Protein AF-A0A432TDX4-F1 (afdb_monomer_lite)

Radius of gyration: 20.05 Å; chains: 1; bounding box: 58×35×57 Å

Sequence (262 aa):
MPLISIPKKIEGMNKSERFIFNQLKRLYMEESSISYLYLEPKITNLTPDFILIDPMRGVLIIEVKAWGLDYIDTINEKEVKTIDGNTLENPAYKARRYFNKMQGLLYFHDELVEKGKLKIKLHSIITMTELTKQEAIENSIDKFFDHYPARVVYKDELSNLELSSLFNNDIKVIDSSMIDTIRVAIFPEIKIIHRASNNTSLSELDKKISALDFEQERFIKSLSLGHYMITGIPGSGKTVALLSRALYLARLHKDWKILIVT

Secondary structure (DSSP, 8-state):
--EEEESS--TT--HHHHHHHHHHHHHTSS-SS-EEEEES--BTTB--SEEEEETTTEEEEEEEE---GGGEEEE-SSEEEETTS-EEE-HHHHHHHHHHHHHHHHHT-GGGEETTEESS-EEEEEEESS--HHHHHHTT-GGGG-BTTEEEE-HHHHTT--HHHHTTT------HHHHHHHHHHH-GGGB---PPPTTS-HHHHTTS--B--HHHHHHHH---SS-------TTS-HHHHHHHHHHHHHHH-TT-------

Structure (mmCIF, N/CA/C/O backbone):
data_AF-A0A432TDX4-F1
#
_entry.id   AF-A0A432TDX4-F1
#
loop_
_atom_site.group_PDB
_atom_site.id
_atom_site.type_symbol
_atom_site.label_atom_id
_atom_site.label_alt_id
_atom_site.label_comp_id
_atom_site.label_asym_id
_atom_site.label_entity_id
_atom_site.label_seq_id
_atom_site.pdbx_PDB_ins_code
_atom_site.Cartn_x
_atom_site.Cartn_y
_atom_site.Cartn_z
_atom_site.occupancy
_atom_site.B_iso_or_equiv
_atom_site.auth_seq_id
_atom_site.auth_comp_id
_atom_site.auth_asym_id
_atom_site.auth_atom_id
_atom_site.pdbx_PDB_model_num
ATOM 1 N N . MET A 1 1 ? 12.011 16.839 -2.110 1.00 65.25 1 MET A N 1
ATOM 2 C CA . MET A 1 1 ? 11.276 16.178 -1.012 1.00 65.25 1 MET A CA 1
ATOM 3 C C . MET A 1 1 ? 11.654 14.707 -1.017 1.00 65.25 1 MET A C 1
ATOM 5 O O . MET A 1 1 ? 11.637 14.134 -2.103 1.00 65.25 1 MET A O 1
ATOM 9 N N . PRO A 1 2 ? 11.989 14.125 0.143 1.00 89.88 2 PRO A N 1
ATOM 10 C CA . PRO A 1 2 ? 12.409 12.724 0.285 1.00 89.88 2 PRO A CA 1
ATOM 11 C C . PRO A 1 2 ? 11.326 11.716 -0.112 1.00 89.88 2 PRO A C 1
ATOM 13 O O . PRO A 1 2 ? 11.634 10.588 -0.472 1.00 89.88 2 PRO A O 1
ATOM 16 N N . LEU A 1 3 ? 10.054 12.124 -0.104 1.00 95.62 3 LEU A N 1
ATOM 17 C CA . LEU A 1 3 ? 8.935 11.287 -0.525 1.00 95.62 3 LEU A CA 1
ATOM 18 C C . LEU A 1 3 ? 8.589 11.481 -2.007 1.00 95.62 3 LEU A C 1
ATOM 20 O O . LEU A 1 3 ? 8.079 12.527 -2.422 1.00 95.62 3 LEU A O 1
ATOM 24 N N . ILE A 1 4 ? 8.818 10.445 -2.806 1.00 95.38 4 ILE A N 1
ATOM 25 C CA . ILE A 1 4 ? 8.505 10.400 -4.233 1.00 95.38 4 ILE A CA 1
ATOM 26 C C . ILE A 1 4 ? 7.140 9.742 -4.424 1.00 95.38 4 ILE A C 1
ATOM 28 O O . ILE A 1 4 ? 6.995 8.537 -4.257 1.00 95.38 4 ILE A O 1
ATOM 32 N N . SER A 1 5 ? 6.135 10.520 -4.831 1.00 95.44 5 SER A N 1
ATOM 33 C CA . SER A 1 5 ? 4.816 9.974 -5.190 1.00 95.44 5 SER A CA 1
ATOM 34 C C . SER A 1 5 ? 4.793 9.396 -6.611 1.00 95.44 5 SER A C 1
ATOM 36 O O . SER A 1 5 ? 5.321 10.036 -7.532 1.00 95.44 5 SER A O 1
ATOM 38 N N . ILE A 1 6 ? 4.178 8.222 -6.788 1.00 94.06 6 ILE A N 1
ATOM 39 C CA . ILE A 1 6 ? 4.048 7.498 -8.061 1.00 94.06 6 ILE A CA 1
ATOM 40 C C . ILE A 1 6 ? 2.597 6.977 -8.231 1.00 94.06 6 ILE A C 1
ATOM 42 O O . ILE A 1 6 ? 2.194 6.073 -7.507 1.00 94.06 6 ILE A O 1
ATOM 46 N N . PRO A 1 7 ? 1.801 7.491 -9.191 1.00 91.00 7 PRO A N 1
ATOM 47 C CA . PRO A 1 7 ? 2.080 8.664 -10.018 1.00 91.00 7 PRO A CA 1
ATOM 48 C C . PRO A 1 7 ? 2.217 9.940 -9.169 1.00 91.00 7 PRO A C 1
ATOM 50 O O . PRO A 1 7 ? 1.985 9.955 -7.963 1.00 91.00 7 PRO A O 1
ATOM 53 N N . LYS A 1 8 ? 2.600 11.055 -9.801 1.00 84.56 8 LYS A N 1
ATOM 54 C CA . LYS A 1 8 ? 2.833 12.330 -9.095 1.00 84.56 8 LYS A CA 1
ATOM 55 C C . LYS A 1 8 ? 1.591 12.851 -8.349 1.00 84.56 8 LYS A C 1
ATOM 57 O O . LYS A 1 8 ? 1.730 13.518 -7.325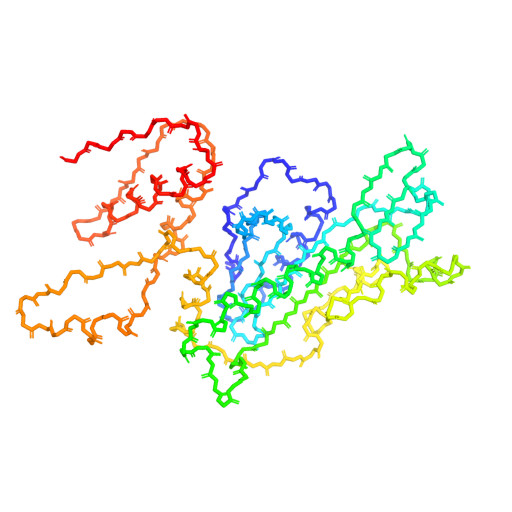 1.00 84.56 8 LYS A O 1
ATOM 62 N N . LYS A 1 9 ? 0.399 12.585 -8.887 1.00 81.88 9 LYS A N 1
ATOM 63 C CA . LYS A 1 9 ? -0.915 12.899 -8.311 1.00 81.88 9 LYS A CA 1
ATOM 64 C C . LYS A 1 9 ? -1.964 11.952 -8.898 1.00 81.88 9 LYS A C 1
ATOM 66 O O . LYS A 1 9 ? -1.747 11.421 -9.987 1.00 81.88 9 LYS A O 1
ATOM 71 N N . ILE A 1 10 ? -3.104 11.837 -8.225 1.00 81.12 10 ILE A N 1
ATOM 72 C CA . ILE A 1 10 ? -4.329 11.244 -8.770 1.00 81.12 10 ILE A CA 1
ATOM 73 C C . ILE A 1 10 ? -5.424 12.312 -8.733 1.00 81.12 10 ILE A C 1
ATOM 75 O O . ILE A 1 10 ? -5.534 13.051 -7.755 1.00 81.12 10 ILE A O 1
ATOM 79 N N . GLU A 1 11 ? -6.187 12.448 -9.819 1.00 77.06 11 GLU A N 1
ATOM 80 C CA . GLU A 1 11 ? -7.239 13.471 -9.935 1.00 77.06 11 GLU A CA 1
ATOM 81 C C . GLU A 1 11 ? -8.480 13.139 -9.094 1.00 77.06 11 GLU A C 1
ATOM 83 O O . GLU A 1 11 ? -9.117 14.053 -8.577 1.00 77.06 11 GLU A O 1
ATOM 88 N N . GLY A 1 12 ? -8.766 11.850 -8.890 1.00 82.19 12 GLY A N 1
ATOM 89 C CA . GLY A 1 12 ? -9.908 11.348 -8.119 1.00 82.19 12 GLY A CA 1
ATOM 90 C C . GLY A 1 12 ? -9.715 11.259 -6.601 1.00 82.19 12 GLY A C 1
ATOM 91 O O . GLY A 1 12 ? -10.643 10.839 -5.920 1.00 82.19 12 GLY A O 1
ATOM 92 N N . MET A 1 13 ? -8.558 11.669 -6.065 1.00 91.00 13 MET A N 1
ATOM 93 C CA . MET A 1 13 ? -8.248 11.506 -4.640 1.00 91.00 13 MET A CA 1
ATOM 94 C C . MET A 1 13 ? -9.250 12.259 -3.752 1.00 91.00 13 MET A C 1
ATOM 96 O O . MET A 1 13 ? -9.348 13.498 -3.821 1.00 91.00 13 MET A O 1
ATOM 100 N N . ASN A 1 14 ? -9.950 11.516 -2.892 1.00 93.06 14 ASN A N 1
ATOM 101 C CA . ASN A 1 14 ? -10.988 12.041 -2.010 1.00 93.06 14 ASN A CA 1
ATOM 102 C C . ASN A 1 14 ? -10.398 12.865 -0.844 1.00 93.06 14 ASN A C 1
ATOM 104 O O . ASN A 1 14 ? -9.180 12.992 -0.683 1.00 93.06 14 ASN A O 1
ATOM 108 N N . LYS A 1 15 ? -11.262 13.494 -0.033 1.00 95.31 15 LYS A N 1
ATOM 109 C CA . LYS A 1 15 ? -10.829 14.384 1.063 1.00 95.31 15 LYS A CA 1
ATOM 110 C C . LYS A 1 15 ? -9.971 13.659 2.109 1.00 95.31 15 LYS A C 1
ATOM 112 O O . LYS A 1 15 ? -8.943 14.204 2.510 1.00 95.31 15 LYS A O 1
ATOM 117 N N . SER A 1 16 ? -10.363 12.454 2.514 1.00 95.25 16 SER A N 1
ATOM 118 C CA . SER A 1 16 ? -9.661 11.661 3.529 1.00 95.25 16 SER A CA 1
ATOM 119 C C . SER A 1 16 ? -8.324 11.135 3.015 1.00 95.25 16 SER A C 1
ATOM 121 O O . SER A 1 16 ? -7.307 11.281 3.687 1.00 95.25 16 SER A O 1
ATOM 123 N N . GLU A 1 17 ? -8.276 10.621 1.786 1.00 96.56 17 GLU A N 1
ATOM 124 C CA . GLU A 1 17 ? -7.024 10.215 1.138 1.00 96.56 17 GLU A CA 1
ATOM 125 C C . GLU A 1 17 ? -6.065 11.396 0.999 1.00 96.56 17 GLU A C 1
ATOM 127 O O . GLU A 1 17 ? -4.878 11.276 1.294 1.00 96.56 17 GLU A O 1
ATOM 132 N N . ARG A 1 18 ? -6.577 12.572 0.615 1.00 96.00 18 ARG A N 1
ATOM 133 C CA . ARG A 1 18 ? -5.775 13.796 0.506 1.00 96.00 18 ARG A CA 1
ATOM 134 C C . ARG A 1 18 ? -5.223 14.242 1.853 1.00 96.00 18 ARG A C 1
ATOM 136 O O . ARG A 1 18 ? -4.080 14.698 1.915 1.00 96.00 18 ARG A O 1
ATOM 143 N N . PHE A 1 19 ? -6.010 14.117 2.919 1.00 95.69 19 PHE A N 1
ATOM 144 C CA . PHE A 1 19 ? -5.546 14.377 4.276 1.00 95.69 19 PHE A CA 1
ATOM 145 C C . PHE A 1 19 ? -4.373 13.453 4.638 1.00 95.69 19 PHE A C 1
ATOM 147 O O . PHE A 1 19 ? -3.303 13.955 4.986 1.00 95.69 19 PHE A O 1
ATOM 154 N N . ILE A 1 20 ? -4.517 12.136 4.453 1.00 96.88 20 ILE A N 1
ATOM 155 C CA . ILE A 1 20 ? -3.451 11.158 4.730 1.00 96.88 20 ILE A CA 1
ATOM 156 C C . ILE A 1 20 ? -2.217 11.406 3.854 1.00 96.88 20 ILE A C 1
ATOM 158 O O . ILE A 1 20 ? -1.095 11.447 4.355 1.00 96.88 20 ILE A O 1
ATOM 162 N N . PHE A 1 21 ? -2.403 11.662 2.561 1.00 96.31 21 PHE A N 1
ATOM 163 C CA . PHE A 1 21 ? -1.322 11.988 1.634 1.00 96.31 21 PHE A CA 1
ATOM 164 C C . PHE A 1 21 ? -0.508 13.209 2.084 1.00 96.31 21 PHE A C 1
ATOM 166 O O . PHE A 1 21 ? 0.725 13.198 2.037 1.00 96.31 21 PHE A O 1
ATOM 173 N N . ASN A 1 22 ? -1.183 14.262 2.553 1.00 94.88 22 ASN A N 1
ATOM 174 C CA . ASN A 1 22 ? -0.523 15.457 3.069 1.00 94.88 22 ASN A CA 1
ATOM 175 C C . ASN A 1 22 ? 0.193 15.193 4.402 1.00 94.88 22 ASN A C 1
ATOM 177 O O . ASN A 1 22 ? 1.292 15.713 4.600 1.00 94.88 22 ASN A O 1
ATOM 181 N N . GLN A 1 23 ? -0.374 14.359 5.282 1.00 95.50 23 GLN A N 1
ATOM 182 C CA . GLN A 1 23 ? 0.299 13.926 6.512 1.00 95.50 23 GLN A CA 1
ATOM 183 C C . GLN A 1 23 ? 1.587 13.161 6.201 1.00 95.50 23 GLN A C 1
ATOM 185 O O . GLN A 1 23 ? 2.640 13.518 6.721 1.00 95.50 23 GLN A O 1
ATOM 190 N N . LEU A 1 24 ? 1.546 12.187 5.288 1.00 96.25 24 LEU A N 1
ATOM 191 C CA . LEU A 1 24 ? 2.744 11.462 4.852 1.00 96.25 24 LEU A CA 1
ATOM 192 C C . LEU A 1 24 ? 3.785 12.419 4.264 1.00 96.25 24 LEU A C 1
ATOM 194 O O . LEU A 1 24 ? 4.952 12.377 4.636 1.00 96.25 24 LEU A O 1
ATOM 198 N N . LYS A 1 25 ? 3.376 13.354 3.401 1.00 95.31 25 LYS A N 1
ATOM 199 C CA . LYS A 1 25 ? 4.296 14.366 2.863 1.00 95.31 25 LYS A CA 1
ATOM 200 C C . LYS A 1 25 ? 4.981 15.193 3.944 1.00 95.31 25 LYS A C 1
ATOM 202 O O . LYS A 1 25 ? 6.175 15.431 3.808 1.00 95.31 25 LYS A O 1
ATOM 207 N N . ARG A 1 26 ? 4.238 15.627 4.968 1.00 94.88 26 ARG A N 1
ATOM 208 C CA . ARG A 1 26 ? 4.763 16.368 6.124 1.00 94.88 26 ARG A CA 1
ATOM 209 C C . ARG A 1 26 ? 5.770 15.523 6.903 1.00 94.88 26 ARG A C 1
ATOM 211 O O . ARG A 1 26 ? 6.868 15.993 7.169 1.00 94.88 26 ARG A O 1
ATOM 218 N N . LEU A 1 27 ? 5.410 14.279 7.217 1.00 95.00 27 LEU A N 1
ATOM 219 C CA . LEU A 1 27 ? 6.242 13.358 7.994 1.00 95.00 27 LEU A CA 1
ATOM 220 C C . LEU A 1 27 ? 7.589 13.058 7.331 1.00 95.00 27 LEU A C 1
ATOM 222 O O . LEU A 1 27 ? 8.589 12.914 8.019 1.00 95.00 27 LEU A O 1
ATOM 226 N N . TYR A 1 28 ? 7.621 13.012 6.002 1.00 96.00 28 TYR A N 1
ATOM 227 C CA . TYR A 1 28 ? 8.835 12.741 5.238 1.00 96.00 28 TYR A CA 1
ATOM 228 C C . TYR A 1 28 ? 9.596 14.004 4.803 1.00 96.00 28 TYR A C 1
ATOM 230 O O . TYR A 1 28 ? 10.491 13.881 3.975 1.00 96.00 28 TYR A O 1
ATOM 238 N N . MET A 1 29 ? 9.266 15.216 5.276 1.00 93.12 29 MET A N 1
ATOM 239 C CA . MET A 1 29 ? 9.981 16.438 4.851 1.00 93.12 29 MET A CA 1
ATOM 240 C C . MET A 1 29 ? 11.459 16.432 5.255 1.00 93.12 29 MET A C 1
ATOM 242 O O . MET A 1 29 ? 12.299 16.818 4.443 1.00 93.12 29 MET A O 1
ATOM 246 N N . GLU A 1 30 ? 11.746 15.945 6.463 1.00 88.94 30 GLU A N 1
ATOM 247 C CA . GLU A 1 30 ? 13.072 15.985 7.100 1.00 88.94 30 GLU A CA 1
ATOM 248 C C . GLU A 1 30 ? 13.824 14.643 7.028 1.00 88.94 30 GLU A C 1
ATOM 250 O O . GLU A 1 30 ? 14.942 14.519 7.527 1.00 88.94 30 GLU A O 1
ATOM 255 N N . GLU A 1 31 ? 13.232 13.613 6.415 1.00 92.94 31 GLU A N 1
ATOM 256 C CA . GLU A 1 31 ? 13.892 12.311 6.279 1.00 92.94 31 GLU A CA 1
ATOM 257 C C . GLU A 1 31 ? 15.070 12.408 5.295 1.00 92.94 31 GLU A C 1
ATOM 259 O O . GLU A 1 31 ? 14.969 12.982 4.212 1.00 92.94 31 GLU A O 1
ATOM 264 N N . SER A 1 32 ? 16.207 11.804 5.637 1.00 89.88 32 SER A N 1
ATOM 265 C CA . SER A 1 32 ? 17.419 11.864 4.805 1.00 89.88 32 SER A CA 1
ATOM 266 C C . SER A 1 32 ? 17.373 10.938 3.586 1.00 89.88 32 SER A C 1
ATOM 268 O O . SER A 1 32 ? 18.110 11.136 2.620 1.00 89.88 32 SER A O 1
ATOM 270 N N . SER A 1 33 ? 16.522 9.911 3.631 1.00 92.19 33 SER A N 1
ATOM 271 C CA . SER A 1 33 ? 16.459 8.846 2.631 1.00 92.19 33 SER A CA 1
ATOM 272 C C . SER A 1 33 ? 15.240 8.985 1.724 1.00 92.19 33 SER A C 1
ATOM 274 O O . SER A 1 33 ? 14.150 9.353 2.160 1.00 92.19 33 SER A O 1
ATOM 276 N N . ILE A 1 34 ? 15.417 8.641 0.448 1.00 94.12 34 ILE A N 1
ATOM 277 C CA . ILE A 1 34 ? 14.334 8.671 -0.536 1.00 94.12 34 ILE A CA 1
ATOM 278 C C . ILE A 1 34 ? 13.369 7.508 -0.287 1.00 94.12 34 ILE A C 1
ATOM 280 O O . ILE A 1 34 ? 13.774 6.349 -0.316 1.00 94.12 34 ILE A O 1
ATOM 284 N N . SER A 1 35 ? 12.090 7.826 -0.112 1.00 96.50 35 SER A N 1
ATOM 285 C CA . SER A 1 35 ? 10.991 6.869 0.044 1.00 96.50 35 SER A CA 1
ATOM 286 C C . SER A 1 35 ? 10.000 6.984 -1.112 1.00 96.50 35 SER A C 1
ATOM 288 O O . SER A 1 35 ? 9.821 8.060 -1.689 1.00 96.50 35 SER A O 1
ATOM 290 N N . TYR A 1 36 ? 9.326 5.886 -1.447 1.00 97.25 36 TYR A N 1
ATOM 291 C CA . TYR A 1 36 ? 8.412 5.813 -2.592 1.00 97.25 36 TYR A CA 1
ATOM 292 C C . TYR A 1 36 ? 6.978 5.617 -2.117 1.00 97.25 36 TYR A C 1
ATOM 294 O O . TYR A 1 36 ? 6.680 4.625 -1.459 1.00 97.25 36 TYR A O 1
ATOM 302 N N . LEU A 1 37 ? 6.088 6.542 -2.472 1.00 97.88 37 LEU A N 1
ATOM 303 C CA . LEU A 1 37 ? 4.663 6.475 -2.164 1.00 97.88 37 LEU A CA 1
ATOM 304 C C . LEU A 1 37 ? 3.866 6.190 -3.436 1.00 97.88 37 LEU A C 1
ATOM 306 O O . LEU A 1 37 ? 3.661 7.077 -4.265 1.00 97.88 37 LEU A O 1
ATOM 310 N N . TYR A 1 38 ? 3.385 4.965 -3.571 1.00 97.06 38 TYR A N 1
ATOM 311 C CA . TYR A 1 38 ? 2.479 4.581 -4.637 1.00 97.06 38 TYR A CA 1
ATOM 312 C C . TYR A 1 38 ? 1.050 4.975 -4.290 1.00 97.06 38 TYR A C 1
ATOM 314 O O . TYR A 1 38 ? 0.578 4.659 -3.199 1.00 97.06 38 TYR A O 1
ATOM 322 N N . LEU A 1 39 ? 0.382 5.656 -5.218 1.00 95.81 39 LEU A N 1
ATOM 323 C CA . LEU A 1 39 ? -0.999 6.120 -5.078 1.00 95.81 39 LEU A CA 1
ATOM 324 C C . LEU A 1 39 ? -1.925 5.177 -5.859 1.00 95.81 39 LEU A C 1
ATOM 326 O O . LEU A 1 39 ? -1.636 4.895 -7.023 1.00 95.81 39 LEU A O 1
ATOM 330 N N . GLU A 1 40 ? -2.980 4.673 -5.213 1.00 94.19 40 GLU A N 1
ATOM 331 C CA . GLU A 1 40 ? -3.924 3.666 -5.739 1.00 94.19 40 GLU A CA 1
ATOM 332 C C . GLU A 1 40 ? -3.260 2.525 -6.549 1.00 94.19 40 GLU A C 1
ATOM 334 O O . GLU A 1 40 ? -3.686 2.197 -7.666 1.00 94.19 40 GLU A O 1
ATOM 339 N N . PRO A 1 41 ? -2.163 1.913 -6.059 1.00 93.12 41 PRO A N 1
ATOM 340 C CA . PRO A 1 41 ? -1.465 0.900 -6.832 1.00 93.12 41 PRO A CA 1
ATOM 341 C C . PRO A 1 41 ? -2.303 -0.364 -7.003 1.00 93.12 41 PRO A C 1
ATOM 343 O O . PRO A 1 41 ? -2.846 -0.918 -6.053 1.00 93.12 41 PRO A O 1
ATOM 346 N N . LYS A 1 42 ? -2.307 -0.905 -8.221 1.00 89.62 42 LYS A N 1
ATOM 347 C CA . LYS A 1 42 ? -2.957 -2.183 -8.514 1.00 89.62 42 LYS A CA 1
ATOM 348 C C . LYS A 1 42 ? -2.018 -3.356 -8.234 1.00 89.62 42 LYS A C 1
ATOM 350 O O . LYS A 1 42 ? -1.170 -3.693 -9.061 1.00 89.62 42 LYS A O 1
ATOM 355 N N . ILE A 1 43 ? -2.214 -4.030 -7.105 1.00 85.44 43 ILE A N 1
ATOM 356 C CA . ILE A 1 43 ? -1.568 -5.306 -6.787 1.00 85.44 43 ILE A CA 1
ATOM 357 C C . ILE A 1 43 ? -2.477 -6.437 -7.265 1.00 85.44 43 ILE A C 1
ATOM 359 O O . ILE A 1 43 ? -3.380 -6.881 -6.558 1.00 85.44 43 ILE A O 1
ATOM 363 N N . THR A 1 44 ? -2.234 -6.973 -8.460 1.00 81.44 44 THR A N 1
ATOM 364 C CA . THR A 1 44 ? -3.084 -8.021 -9.064 1.00 81.44 44 THR A CA 1
ATOM 365 C C . THR A 1 44 ? -4.554 -7.578 -9.209 1.00 81.44 44 THR A C 1
ATOM 367 O O . THR A 1 44 ? -4.852 -6.785 -10.099 1.00 81.44 44 THR A O 1
ATOM 370 N N . ASN A 1 45 ? -5.469 -8.075 -8.372 1.00 84.12 45 ASN A N 1
ATOM 371 C CA . ASN A 1 45 ? -6.883 -7.686 -8.312 1.00 84.12 45 ASN A CA 1
ATOM 372 C C . ASN A 1 45 ? -7.234 -6.814 -7.090 1.00 84.12 45 ASN A C 1
ATOM 374 O O . ASN A 1 45 ? -8.410 -6.578 -6.835 1.00 84.12 45 ASN A O 1
ATOM 378 N N . LEU A 1 46 ? -6.233 -6.386 -6.324 1.00 90.50 46 LEU A N 1
ATOM 379 C CA . LEU A 1 46 ? -6.373 -5.576 -5.120 1.00 90.50 46 LEU A CA 1
ATOM 380 C C . LEU A 1 46 ? -5.817 -4.174 -5.375 1.00 90.50 46 LEU A C 1
ATOM 382 O O . LEU A 1 46 ? -4.794 -4.033 -6.047 1.00 90.50 46 LEU A O 1
ATOM 386 N N . THR A 1 47 ? -6.467 -3.163 -4.806 1.00 94.00 47 THR A N 1
ATOM 387 C CA . THR A 1 47 ? -6.082 -1.757 -4.966 1.00 94.00 47 THR A CA 1
ATOM 388 C C . THR A 1 47 ? -6.137 -1.067 -3.602 1.00 94.00 47 THR A C 1
ATOM 390 O O . THR A 1 47 ? -7.196 -0.549 -3.253 1.00 94.00 47 THR A O 1
ATOM 393 N N . PRO A 1 48 ? -5.064 -1.140 -2.788 1.00 96.50 48 PRO A N 1
ATOM 394 C CA . PRO A 1 48 ? -4.933 -0.282 -1.612 1.00 96.50 48 PRO A CA 1
ATOM 395 C C . PRO A 1 48 ? -4.829 1.187 -2.029 1.00 96.50 48 PRO A C 1
ATOM 397 O O . PRO A 1 48 ? -4.373 1.485 -3.133 1.00 96.50 48 PRO A O 1
ATOM 400 N N . ASP A 1 49 ? -5.179 2.096 -1.123 1.00 97.12 49 ASP A N 1
ATOM 401 C CA . ASP A 1 49 ? -5.119 3.536 -1.396 1.00 97.12 49 ASP A CA 1
ATOM 402 C C . ASP A 1 49 ? -3.667 4.021 -1.478 1.00 97.12 49 ASP A C 1
ATOM 404 O O . ASP A 1 49 ? -3.308 4.793 -2.373 1.00 97.12 49 ASP A O 1
ATOM 408 N N . PHE A 1 50 ? -2.795 3.498 -0.603 1.00 98.19 50 PHE A N 1
ATOM 409 C CA . PHE A 1 50 ? -1.359 3.756 -0.670 1.00 98.19 50 PHE A CA 1
ATOM 410 C C . PHE A 1 50 ? -0.494 2.524 -0.396 1.00 98.19 50 PHE A C 1
ATOM 412 O O . PHE A 1 50 ? -0.814 1.674 0.438 1.00 98.19 50 PHE A O 1
ATOM 419 N N . ILE A 1 51 ? 0.671 2.484 -1.046 1.00 98.44 51 ILE A N 1
ATOM 420 C CA . ILE A 1 51 ? 1.806 1.649 -0.633 1.00 98.44 51 ILE A CA 1
ATOM 421 C C . ILE A 1 51 ? 3.020 2.553 -0.479 1.00 98.44 51 ILE A C 1
ATOM 423 O O . ILE A 1 51 ? 3.406 3.248 -1.414 1.00 98.44 51 ILE A O 1
ATOM 427 N N . LEU A 1 52 ? 3.645 2.512 0.685 1.00 98.19 52 LEU A N 1
ATOM 428 C CA . LEU A 1 52 ? 4.846 3.257 1.009 1.00 98.19 52 LEU A CA 1
ATOM 429 C C . LEU A 1 52 ? 6.020 2.292 1.158 1.00 98.19 52 LEU A C 1
ATOM 431 O O . LEU A 1 52 ? 5.949 1.350 1.941 1.00 98.19 52 LEU A O 1
ATOM 435 N N . ILE A 1 53 ? 7.090 2.531 0.407 1.00 97.94 53 ILE A N 1
ATOM 436 C CA . ILE A 1 53 ? 8.372 1.845 0.561 1.00 97.94 53 ILE A CA 1
ATOM 437 C C . ILE A 1 53 ? 9.336 2.824 1.223 1.00 97.94 53 ILE A C 1
ATOM 439 O O . ILE A 1 53 ? 9.730 3.822 0.615 1.00 97.94 53 ILE A O 1
ATOM 443 N N . ASP A 1 54 ? 9.700 2.516 2.460 1.00 97.12 54 ASP A N 1
ATOM 444 C CA . ASP A 1 54 ? 10.620 3.269 3.298 1.00 97.12 54 ASP A CA 1
ATOM 445 C C . ASP A 1 54 ? 11.935 2.474 3.455 1.00 97.12 54 ASP A C 1
ATOM 447 O O . ASP A 1 54 ? 11.900 1.322 3.904 1.00 97.12 54 ASP A O 1
ATOM 451 N N . PRO A 1 55 ? 13.103 3.048 3.112 1.00 95.81 55 PRO A N 1
ATOM 452 C CA . PRO A 1 55 ? 14.389 2.355 3.221 1.00 95.81 55 PRO A CA 1
ATOM 453 C C . PRO A 1 55 ? 14.764 1.923 4.642 1.00 95.81 55 PRO A C 1
ATOM 455 O O . PRO A 1 55 ? 15.554 1.002 4.808 1.00 95.81 55 PRO A O 1
ATOM 458 N N . MET A 1 56 ? 14.247 2.589 5.671 1.00 95.00 56 MET A N 1
ATOM 459 C CA . MET A 1 56 ? 14.545 2.327 7.080 1.00 95.00 56 MET A CA 1
ATOM 460 C C . MET A 1 56 ? 13.500 1.429 7.743 1.00 95.00 56 MET A C 1
ATOM 462 O O . MET A 1 56 ? 13.816 0.759 8.724 1.00 95.00 56 MET A O 1
ATOM 466 N N . ARG A 1 57 ? 12.257 1.436 7.250 1.00 95.88 57 ARG A N 1
ATOM 467 C CA . ARG A 1 57 ? 11.097 0.852 7.949 1.00 95.88 57 ARG A CA 1
ATOM 468 C C . ARG A 1 57 ? 10.343 -0.200 7.132 1.00 95.88 57 ARG A C 1
ATOM 470 O O . ARG A 1 57 ? 9.464 -0.874 7.657 1.00 95.88 57 ARG A O 1
ATOM 477 N N . GLY A 1 58 ? 10.703 -0.404 5.867 1.00 96.44 58 GLY A N 1
ATOM 478 C CA . GLY A 1 58 ? 10.109 -1.428 5.014 1.00 96.44 58 GLY A CA 1
ATOM 479 C C . GLY A 1 58 ? 8.880 -0.969 4.248 1.00 96.44 58 GLY A C 1
ATOM 480 O O . GLY A 1 58 ? 8.828 0.148 3.743 1.00 96.44 58 GLY A O 1
ATOM 481 N N . VAL A 1 59 ? 7.918 -1.873 4.075 1.00 98.00 59 VAL A N 1
ATOM 482 C CA . VAL A 1 59 ? 6.731 -1.631 3.248 1.00 98.00 59 VAL A CA 1
ATOM 483 C C . VAL A 1 59 ? 5.519 -1.409 4.141 1.00 98.00 59 VAL A C 1
ATOM 485 O O . VAL A 1 59 ? 5.200 -2.257 4.971 1.00 98.00 59 VAL A O 1
ATOM 488 N N . LEU A 1 60 ? 4.814 -0.299 3.943 1.00 98.38 60 LEU A N 1
ATOM 489 C CA . LEU A 1 60 ? 3.558 0.024 4.611 1.00 98.38 60 LEU A CA 1
ATOM 490 C C . LEU A 1 60 ? 2.426 0.108 3.588 1.00 98.38 60 LEU A C 1
ATOM 492 O O . LEU A 1 60 ? 2.492 0.881 2.637 1.00 98.38 60 LEU A O 1
ATOM 496 N N . ILE A 1 61 ? 1.375 -0.674 3.803 1.00 98.50 61 ILE A N 1
ATOM 497 C CA . ILE A 1 61 ? 0.140 -0.637 3.017 1.00 98.50 61 ILE A CA 1
ATOM 498 C C . ILE A 1 61 ? -0.911 0.136 3.812 1.00 98.50 61 ILE A C 1
ATOM 500 O O . ILE A 1 61 ? -1.082 -0.116 5.005 1.00 98.50 61 ILE A O 1
ATOM 504 N N . ILE A 1 62 ? -1.615 1.061 3.166 1.00 98.31 62 ILE A N 1
ATOM 505 C CA . ILE A 1 62 ? -2.593 1.936 3.817 1.00 98.31 62 ILE A CA 1
ATOM 506 C C . ILE A 1 62 ? -3.917 1.841 3.062 1.00 98.31 62 ILE A C 1
ATOM 508 O O . ILE A 1 62 ? -3.968 2.097 1.860 1.00 98.31 62 ILE A O 1
ATOM 512 N N . GLU A 1 63 ? -4.978 1.504 3.790 1.00 97.88 63 GLU A N 1
ATOM 513 C CA . GLU A 1 63 ? -6.365 1.719 3.373 1.00 97.88 63 GLU A CA 1
ATOM 514 C C . GLU A 1 63 ? -6.934 2.906 4.165 1.00 97.88 63 GLU A C 1
ATOM 516 O O . GLU A 1 63 ? -6.708 3.041 5.370 1.00 97.88 63 GLU A O 1
ATOM 521 N N . VAL A 1 64 ? -7.680 3.779 3.505 1.00 97.44 64 VAL A N 1
ATOM 522 C CA . VAL A 1 64 ? -8.310 4.968 4.064 1.00 97.44 64 VAL A CA 1
ATOM 523 C C . VAL A 1 64 ? -9.820 4.792 4.049 1.00 97.44 64 VAL A C 1
ATOM 525 O O . VAL A 1 64 ? -10.428 4.376 3.056 1.00 97.44 64 VAL A O 1
ATOM 528 N N . LYS A 1 65 ? -10.449 5.105 5.181 1.00 96.25 65 LYS A N 1
ATOM 529 C CA . LYS A 1 65 ? -11.900 5.098 5.334 1.00 96.25 65 LYS A CA 1
ATOM 530 C C . LYS A 1 65 ? -12.353 6.347 6.071 1.00 96.25 65 LYS A C 1
ATOM 532 O O . LYS A 1 65 ? -11.827 6.703 7.120 1.00 96.25 65 LYS A O 1
ATOM 537 N N . ALA A 1 66 ? -13.366 6.992 5.507 1.00 95.50 66 ALA A N 1
ATOM 538 C CA . ALA A 1 66 ? -14.030 8.158 6.079 1.00 95.50 66 ALA A CA 1
ATOM 539 C C . ALA A 1 66 ? -15.290 7.767 6.866 1.00 95.50 66 ALA A C 1
ATOM 541 O O . ALA A 1 66 ? -16.285 8.481 6.836 1.00 95.50 66 ALA A O 1
ATOM 542 N N . TRP A 1 67 ? -15.294 6.581 7.474 1.00 94.19 67 TRP A N 1
ATOM 543 C CA . TRP A 1 67 ? -16.475 6.048 8.147 1.00 94.19 67 TRP A CA 1
ATOM 544 C C . TRP A 1 67 ? -16.596 6.638 9.548 1.00 94.19 67 TRP A C 1
ATOM 546 O O . TRP A 1 67 ? -15.636 6.567 10.314 1.00 94.19 67 TRP A O 1
ATOM 556 N N . GLY A 1 68 ? -17.763 7.202 9.856 1.00 94.88 68 GLY A N 1
ATOM 557 C CA . GLY A 1 68 ? -18.235 7.449 11.217 1.00 94.88 68 GLY A CA 1
ATOM 558 C C . GLY A 1 68 ? -19.199 6.344 11.662 1.00 94.88 68 GLY A C 1
ATOM 559 O O . GLY A 1 68 ? -19.533 5.445 10.884 1.00 94.88 68 GLY A O 1
ATOM 560 N N . LEU A 1 69 ? -19.661 6.399 12.914 1.00 94.62 69 LEU A N 1
ATOM 561 C CA . LEU A 1 69 ? -20.676 5.459 13.418 1.00 94.62 69 LEU A CA 1
ATOM 562 C C . LEU A 1 69 ? -21.990 5.550 12.629 1.00 94.62 69 LEU A C 1
ATOM 564 O O . LEU A 1 69 ? -22.638 4.539 12.390 1.00 94.62 69 LEU A O 1
ATOM 568 N N . ASP A 1 70 ? -22.338 6.746 12.160 1.00 94.62 70 ASP A N 1
ATOM 569 C CA . ASP A 1 70 ? -23.501 7.044 11.319 1.00 94.62 70 ASP A CA 1
ATOM 570 C C . ASP A 1 70 ? -23.418 6.455 9.900 1.00 94.62 70 ASP A C 1
ATOM 572 O O . ASP A 1 70 ? -24.367 6.555 9.126 1.00 94.62 70 ASP A O 1
ATOM 576 N N . TYR A 1 71 ? -22.296 5.834 9.540 1.00 95.44 71 TYR A N 1
ATOM 577 C CA . TYR A 1 71 ? -22.155 5.106 8.286 1.00 95.44 71 TYR A CA 1
ATOM 578 C C . TYR A 1 71 ? -22.413 3.600 8.443 1.00 95.44 71 TYR A C 1
ATOM 580 O O . TYR A 1 71 ? -22.761 2.931 7.467 1.00 95.44 71 TYR A O 1
ATOM 588 N N . ILE A 1 72 ? -22.254 3.057 9.653 1.00 96.38 72 ILE A N 1
ATOM 589 C CA . ILE A 1 72 ? -22.248 1.616 9.929 1.00 96.38 72 ILE A CA 1
ATOM 590 C C . ILE A 1 72 ? -23.595 1.210 10.536 1.00 96.38 72 ILE A C 1
ATOM 592 O O . ILE A 1 72 ? -23.923 1.615 11.644 1.00 96.38 72 ILE A O 1
ATOM 596 N N . ASP A 1 73 ? -24.352 0.366 9.832 1.00 96.69 73 ASP A N 1
ATOM 597 C CA . ASP A 1 73 ? -25.558 -0.274 10.3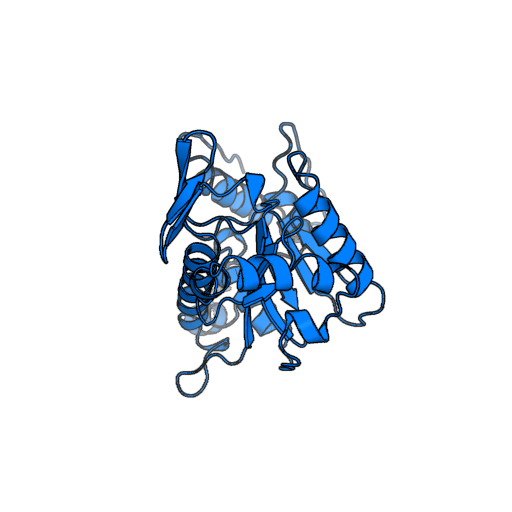77 1.00 96.69 73 ASP A CA 1
ATOM 598 C C . ASP A 1 73 ? -25.177 -1.531 11.171 1.00 96.69 73 ASP A C 1
ATOM 600 O O . ASP A 1 73 ? -25.403 -1.638 12.374 1.00 96.69 73 ASP A O 1
ATOM 604 N N . THR A 1 74 ? -24.509 -2.479 10.510 1.00 96.75 74 THR A N 1
ATOM 605 C CA . THR A 1 74 ? -23.982 -3.685 11.161 1.00 96.75 74 THR A CA 1
ATOM 606 C C . THR A 1 74 ? -22.600 -4.034 10.630 1.00 96.75 74 THR A C 1
ATOM 608 O O . THR A 1 74 ? -22.254 -3.744 9.486 1.00 96.75 74 THR A O 1
ATOM 611 N N . ILE A 1 75 ? -21.786 -4.677 11.462 1.00 97.56 75 ILE A N 1
ATOM 612 C CA . ILE A 1 75 ? -20.422 -5.073 11.113 1.00 97.56 75 ILE A CA 1
ATOM 613 C C . ILE A 1 75 ? -20.113 -6.464 11.665 1.00 97.56 75 ILE A C 1
ATOM 615 O O . ILE A 1 75 ? -20.541 -6.836 12.757 1.00 97.56 75 ILE A O 1
ATOM 619 N N . ASN A 1 76 ? -19.370 -7.242 10.884 1.00 96.81 76 ASN A N 1
ATOM 620 C CA . ASN A 1 76 ? -18.752 -8.491 11.304 1.00 96.81 76 ASN A CA 1
ATOM 621 C C . ASN A 1 76 ? -17.305 -8.564 10.781 1.00 96.81 76 ASN A C 1
ATOM 623 O O . ASN A 1 76 ? -16.810 -7.630 10.152 1.00 96.81 76 ASN A O 1
ATOM 627 N N . GLU A 1 77 ? -16.615 -9.682 11.013 1.00 96.00 77 GLU A N 1
ATOM 628 C CA . GLU A 1 77 ? -15.210 -9.875 10.612 1.00 96.00 77 GLU A CA 1
ATOM 629 C C . GLU A 1 77 ? -14.931 -9.748 9.104 1.00 96.00 77 GLU A C 1
ATOM 631 O O . GLU A 1 77 ? -13.781 -9.612 8.703 1.00 96.00 77 GLU A O 1
ATOM 636 N N . LYS A 1 78 ? -15.929 -9.865 8.228 1.00 96.69 78 LYS A N 1
ATOM 637 C CA . LYS A 1 78 ? -15.726 -9.871 6.769 1.00 96.69 78 LYS A CA 1
ATOM 638 C C . LYS A 1 78 ? -16.469 -8.767 6.052 1.00 96.69 78 LYS A C 1
ATOM 640 O O . LYS A 1 78 ? -16.018 -8.338 4.995 1.00 96.69 78 LYS A O 1
ATOM 645 N N . GLU A 1 79 ? -17.590 -8.325 6.600 1.00 97.56 79 GLU A N 1
ATOM 646 C CA . GLU A 1 79 ? -18.532 -7.452 5.916 1.00 97.56 79 GLU A CA 1
ATOM 647 C C . GLU A 1 79 ? -19.046 -6.355 6.840 1.00 97.56 79 GLU A C 1
ATOM 649 O O . GLU A 1 79 ? -19.160 -6.524 8.057 1.00 97.56 79 GLU A O 1
ATOM 654 N N . VAL A 1 80 ? -19.380 -5.231 6.220 1.00 97.56 80 VAL A N 1
ATOM 655 C CA . VAL A 1 80 ? -20.022 -4.074 6.834 1.00 97.56 80 VAL A CA 1
ATOM 656 C C . VAL A 1 80 ? -21.278 -3.792 6.028 1.00 97.56 80 VAL A C 1
ATOM 658 O O . VAL A 1 80 ? -21.203 -3.603 4.811 1.00 97.56 80 VAL A O 1
ATOM 661 N N . LYS A 1 81 ? -22.428 -3.765 6.696 1.00 97.69 81 LYS A N 1
ATOM 662 C CA . LYS A 1 81 ? -23.646 -3.194 6.135 1.00 97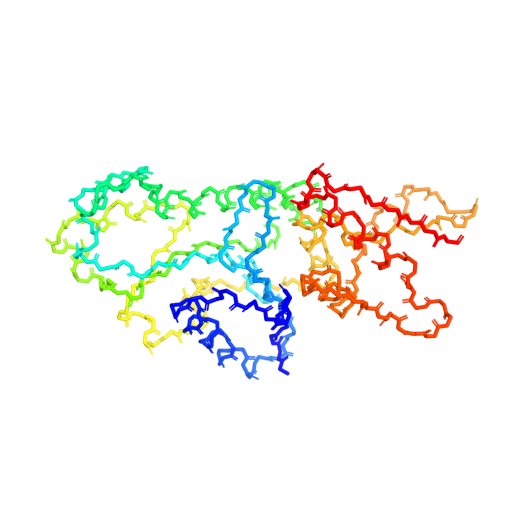.69 81 LYS A CA 1
ATOM 663 C C . LYS A 1 81 ? -23.715 -1.736 6.533 1.00 97.69 81 LYS A C 1
ATOM 665 O O . LYS A 1 81 ? -23.534 -1.391 7.701 1.00 97.69 81 LYS A O 1
ATOM 670 N N . THR A 1 82 ? -23.943 -0.893 5.550 1.00 96.94 82 THR A N 1
ATOM 671 C CA . THR A 1 82 ? -24.022 0.550 5.727 1.00 96.94 82 THR A CA 1
ATOM 672 C C . THR A 1 82 ? -25.467 0.973 5.956 1.00 96.94 82 THR A C 1
ATOM 674 O O . THR A 1 82 ? -26.397 0.265 5.565 1.00 96.94 82 THR A O 1
ATOM 677 N N . ILE A 1 83 ? -25.671 2.145 6.560 1.00 95.12 83 ILE A N 1
ATOM 678 C CA . ILE A 1 83 ? -27.026 2.663 6.832 1.00 95.12 83 ILE A CA 1
ATOM 679 C C . ILE A 1 83 ? -27.839 2.862 5.538 1.00 95.12 83 ILE A C 1
ATOM 681 O O . ILE A 1 83 ? -29.057 2.697 5.537 1.00 95.12 83 ILE A O 1
ATOM 685 N N . ASP A 1 84 ? -27.180 3.145 4.411 1.00 94.75 84 ASP A N 1
ATOM 686 C CA . ASP A 1 84 ? -27.816 3.267 3.090 1.00 94.75 84 ASP A CA 1
ATOM 687 C C . ASP A 1 84 ? -28.102 1.915 2.396 1.00 94.75 84 ASP A C 1
ATOM 689 O O . ASP A 1 84 ? -28.579 1.890 1.262 1.00 94.75 84 ASP A O 1
ATOM 693 N N . GLY A 1 85 ? -27.857 0.789 3.077 1.00 94.56 85 GLY A N 1
ATOM 694 C CA . GLY A 1 85 ? -28.229 -0.557 2.631 1.00 94.56 85 GLY A CA 1
ATOM 695 C C . GLY A 1 85 ? -27.188 -1.273 1.766 1.00 94.56 85 GLY A C 1
ATOM 696 O O . GLY A 1 85 ? -27.452 -2.381 1.290 1.00 94.56 85 GLY A O 1
ATOM 697 N N . ASN A 1 86 ? -26.002 -0.693 1.566 1.00 96.94 86 ASN A N 1
ATOM 698 C CA . ASN A 1 86 ? -24.917 -1.356 0.849 1.00 96.94 86 ASN A CA 1
ATOM 699 C C . ASN A 1 86 ? -24.224 -2.405 1.730 1.00 96.94 86 ASN A C 1
ATOM 701 O O . ASN A 1 86 ? -24.137 -2.282 2.949 1.00 96.94 86 ASN A O 1
ATOM 705 N N . THR A 1 87 ? -23.696 -3.453 1.096 1.00 97.44 87 THR A N 1
ATOM 706 C CA . THR A 1 87 ? -22.813 -4.427 1.752 1.00 97.44 87 THR A CA 1
ATOM 707 C C . THR A 1 87 ? -21.408 -4.258 1.196 1.00 97.44 87 THR A C 1
ATOM 709 O O . THR A 1 87 ? -21.182 -4.418 -0.004 1.00 97.44 87 THR A O 1
ATOM 712 N N . LEU A 1 88 ? -20.471 -3.910 2.072 1.00 96.50 88 LEU A N 1
ATOM 713 C CA . LEU A 1 88 ? -19.068 -3.666 1.756 1.00 96.50 88 LEU A CA 1
ATOM 714 C C . LEU A 1 88 ? -18.185 -4.694 2.465 1.00 96.50 88 LEU A C 1
ATOM 716 O O . LEU A 1 88 ? -18.556 -5.245 3.499 1.00 96.50 88 LEU A O 1
ATOM 720 N N . GLU A 1 89 ? -16.985 -4.928 1.937 1.00 95.69 89 GLU A N 1
ATOM 721 C CA . GLU A 1 89 ? -15.972 -5.715 2.645 1.00 95.69 89 GLU A CA 1
ATOM 722 C C . GLU A 1 89 ? -15.484 -4.936 3.876 1.00 95.69 89 GLU A C 1
ATOM 724 O O . GLU A 1 89 ? -15.241 -3.727 3.806 1.00 95.69 89 GLU A O 1
ATOM 729 N N . ASN A 1 90 ? -15.304 -5.628 5.001 1.00 97.00 90 ASN A N 1
ATOM 730 C CA . ASN A 1 90 ? -14.697 -5.047 6.189 1.00 97.00 90 ASN A CA 1
ATOM 731 C C . ASN A 1 90 ? -13.274 -4.558 5.836 1.00 97.00 90 ASN A C 1
ATOM 733 O O . ASN A 1 90 ? -12.450 -5.339 5.341 1.00 97.00 90 ASN A O 1
ATOM 737 N N . PRO A 1 91 ? -12.948 -3.277 6.086 1.00 96.19 91 PRO A N 1
ATOM 738 C CA . PRO A 1 91 ? -11.684 -2.693 5.662 1.00 96.19 91 PRO A CA 1
ATOM 739 C C . PRO A 1 91 ? -10.482 -3.339 6.355 1.00 96.19 91 PRO A C 1
ATOM 741 O O . PRO A 1 91 ? -9.416 -3.439 5.751 1.00 96.19 91 PRO A O 1
ATOM 744 N N . ALA A 1 92 ? -10.644 -3.838 7.582 1.00 96.69 92 ALA A N 1
ATOM 745 C CA . ALA A 1 92 ? -9.590 -4.546 8.293 1.00 96.69 92 ALA A CA 1
ATOM 746 C C . ALA A 1 92 ? -9.313 -5.928 7.696 1.00 96.69 92 ALA A C 1
ATOM 748 O O . ALA A 1 92 ? -8.155 -6.301 7.475 1.00 96.69 92 ALA A O 1
ATOM 749 N N . TYR A 1 93 ? -10.372 -6.646 7.321 1.00 97.00 93 TYR A N 1
ATOM 750 C CA . TYR A 1 93 ? -10.255 -7.888 6.564 1.00 97.00 93 TYR A CA 1
ATOM 751 C C . TYR A 1 93 ? -9.548 -7.668 5.218 1.00 97.00 93 TYR A C 1
ATOM 753 O O . TYR A 1 93 ? -8.606 -8.394 4.882 1.00 97.00 93 TYR A O 1
ATOM 761 N N . LYS A 1 94 ? -9.940 -6.621 4.483 1.00 96.25 94 LYS A N 1
ATOM 762 C CA . LYS A 1 94 ? -9.326 -6.213 3.210 1.00 96.25 94 LYS A CA 1
ATOM 763 C C . LYS A 1 94 ? -7.843 -5.859 3.374 1.00 96.25 94 LYS A C 1
ATOM 765 O O . LYS A 1 94 ? -7.003 -6.373 2.634 1.00 96.25 94 LYS A O 1
ATOM 770 N N . ALA A 1 95 ? -7.497 -5.076 4.394 1.00 96.88 95 ALA A N 1
ATOM 771 C CA . ALA A 1 95 ? -6.118 -4.713 4.711 1.00 96.88 95 ALA A CA 1
ATOM 772 C C . ALA A 1 95 ? -5.245 -5.941 5.027 1.00 96.88 95 ALA A C 1
ATOM 774 O O . ALA A 1 95 ? -4.145 -6.085 4.488 1.00 96.88 95 ALA A O 1
ATOM 775 N N . ARG A 1 96 ? -5.761 -6.907 5.801 1.00 96.88 96 ARG A N 1
ATOM 776 C CA . ARG A 1 96 ? -5.064 -8.183 6.041 1.00 96.88 96 ARG A CA 1
ATOM 777 C C . ARG A 1 96 ? -4.822 -8.959 4.745 1.00 96.88 96 ARG A C 1
ATOM 779 O O . ARG A 1 96 ? -3.769 -9.572 4.569 1.00 96.88 96 ARG A O 1
ATOM 786 N N . ARG A 1 97 ? -5.774 -8.934 3.808 1.00 96.19 97 ARG A N 1
ATOM 787 C CA . ARG A 1 97 ? -5.595 -9.558 2.487 1.00 96.19 97 ARG A CA 1
ATOM 788 C C . ARG A 1 97 ? -4.503 -8.869 1.677 1.00 96.19 97 ARG A C 1
ATOM 790 O O . ARG A 1 97 ? -3.716 -9.579 1.048 1.00 96.19 97 ARG A O 1
ATOM 797 N N . TYR A 1 98 ? -4.408 -7.538 1.716 1.00 97.00 98 TYR A N 1
ATOM 798 C CA . TYR A 1 98 ? -3.288 -6.832 1.088 1.00 97.00 98 TYR A CA 1
ATOM 799 C C . TYR A 1 98 ? -1.952 -7.271 1.670 1.00 97.00 98 TYR A C 1
ATOM 801 O O . TYR A 1 98 ? -1.047 -7.600 0.906 1.00 97.00 98 TYR A O 1
ATOM 809 N N . PHE A 1 99 ? -1.849 -7.339 3.002 1.00 97.44 99 PHE A N 1
ATOM 810 C CA . PHE A 1 99 ? -0.645 -7.815 3.675 1.00 97.44 99 PHE A CA 1
ATOM 811 C C . PHE A 1 99 ? -0.251 -9.208 3.183 1.00 97.44 99 PHE A C 1
ATOM 813 O O . PHE A 1 99 ? 0.866 -9.399 2.713 1.00 97.44 99 PHE A O 1
ATOM 820 N N . ASN A 1 100 ? -1.172 -10.173 3.236 1.00 96.62 100 ASN A N 1
ATOM 821 C CA . ASN A 1 100 ? -0.882 -11.556 2.849 1.00 96.62 100 ASN A CA 1
ATOM 822 C C . ASN A 1 100 ? -0.478 -11.653 1.374 1.00 96.62 100 ASN A C 1
ATOM 824 O O . ASN A 1 100 ? 0.436 -12.397 1.016 1.00 96.62 100 ASN A O 1
ATOM 828 N N . LYS A 1 101 ? -1.136 -10.875 0.505 1.00 96.75 101 LYS A N 1
ATOM 829 C CA . LYS A 1 101 ? -0.807 -10.832 -0.919 1.00 96.75 101 LYS A CA 1
ATOM 830 C C . LYS A 1 101 ? 0.583 -10.250 -1.158 1.00 96.75 101 LYS A C 1
ATOM 832 O O . LYS A 1 101 ? 1.352 -10.836 -1.915 1.00 96.75 101 LYS A O 1
ATOM 837 N N . MET A 1 102 ? 0.898 -9.132 -0.508 1.00 97.25 102 MET A N 1
ATOM 838 C CA . MET A 1 102 ? 2.202 -8.480 -0.577 1.00 97.25 102 MET A CA 1
ATOM 839 C C . MET A 1 102 ? 3.301 -9.396 -0.043 1.00 97.25 102 MET A C 1
ATOM 841 O O . MET A 1 102 ? 4.303 -9.604 -0.715 1.00 97.25 102 MET A O 1
ATOM 845 N N . GLN A 1 103 ? 3.086 -10.012 1.120 1.00 96.81 103 GLN A N 1
ATOM 846 C CA . GLN A 1 103 ? 4.019 -10.968 1.705 1.00 96.81 103 GLN A CA 1
ATOM 847 C C . GLN A 1 103 ? 4.324 -12.102 0.727 1.00 96.81 103 GLN A C 1
ATOM 849 O O . GLN A 1 103 ? 5.492 -12.392 0.495 1.00 96.81 103 GLN A O 1
ATOM 854 N N . GLY A 1 104 ? 3.292 -12.689 0.114 1.00 95.62 104 GLY A N 1
ATOM 855 C CA . GLY A 1 104 ? 3.459 -13.728 -0.897 1.00 95.62 104 GLY A CA 1
ATOM 856 C C . GLY A 1 104 ? 4.296 -13.263 -2.089 1.00 95.62 104 GLY A C 1
ATOM 857 O O . GLY A 1 104 ? 5.236 -13.955 -2.454 1.00 95.62 104 GLY A O 1
ATOM 858 N N . LEU A 1 105 ? 4.002 -12.086 -2.658 1.00 95.50 105 LEU A N 1
ATOM 859 C CA . LEU A 1 105 ? 4.771 -11.524 -3.780 1.00 95.50 105 LEU A CA 1
ATOM 860 C C . LEU A 1 105 ? 6.250 -11.342 -3.430 1.00 95.50 105 LEU A C 1
ATOM 862 O O . LEU A 1 105 ? 7.109 -11.746 -4.202 1.00 95.50 105 LEU A O 1
ATOM 866 N N . LEU A 1 106 ? 6.543 -10.776 -2.260 1.00 96.56 106 LEU A N 1
ATOM 867 C CA . LEU A 1 106 ? 7.915 -10.520 -1.822 1.00 96.56 106 LEU A CA 1
ATOM 868 C C . LEU A 1 106 ? 8.678 -11.810 -1.501 1.00 96.56 106 LEU A C 1
ATOM 870 O O . LEU A 1 106 ? 9.880 -11.880 -1.726 1.00 96.56 106 LEU A O 1
ATOM 874 N N . TYR A 1 107 ? 7.987 -12.839 -1.004 1.00 95.81 107 TYR A N 1
ATOM 875 C CA . TYR A 1 107 ? 8.595 -14.119 -0.636 1.00 95.81 107 TYR A CA 1
ATOM 876 C C . TYR A 1 107 ? 9.079 -14.934 -1.848 1.00 95.81 107 TYR A C 1
ATOM 878 O O . TYR A 1 107 ? 9.891 -15.838 -1.686 1.00 95.81 107 TYR A O 1
ATOM 886 N N . PHE A 1 108 ? 8.618 -14.614 -3.064 1.00 92.69 108 PHE A N 1
ATOM 887 C CA . PHE A 1 108 ? 9.115 -15.227 -4.306 1.00 92.69 108 PHE A CA 1
ATOM 888 C C . PHE A 1 108 ? 10.491 -14.709 -4.753 1.00 92.69 108 PHE A C 1
ATOM 890 O O . PHE A 1 108 ? 11.021 -15.205 -5.745 1.00 92.69 108 PHE A O 1
ATOM 897 N N . HIS A 1 109 ? 11.057 -13.720 -4.059 1.00 92.62 109 HIS A N 1
ATOM 898 C CA . HIS A 1 109 ? 12.349 -13.128 -4.390 1.00 92.62 109 HIS A CA 1
ATOM 899 C C . HIS A 1 109 ? 13.388 -13.476 -3.323 1.00 92.62 109 HIS A C 1
ATOM 901 O O . HIS A 1 109 ? 13.321 -12.977 -2.196 1.00 92.62 109 HIS A O 1
ATOM 907 N N . ASP A 1 110 ? 14.361 -14.313 -3.688 1.00 90.62 110 ASP A N 1
ATOM 908 C CA . ASP A 1 110 ? 15.410 -14.803 -2.786 1.00 90.62 110 ASP A CA 1
ATOM 909 C C . ASP A 1 110 ? 16.215 -13.654 -2.151 1.00 90.62 110 ASP A C 1
ATOM 911 O O . ASP A 1 110 ? 16.620 -13.737 -0.994 1.00 90.62 110 ASP A O 1
ATOM 915 N N . GLU A 1 111 ? 16.385 -12.528 -2.851 1.00 91.00 111 GLU A N 1
ATOM 916 C CA . GLU A 1 111 ? 17.082 -11.338 -2.346 1.00 91.00 111 GLU A CA 1
ATOM 917 C C . GLU A 1 111 ? 16.395 -10.721 -1.114 1.00 91.00 111 GLU A C 1
ATOM 919 O O . GLU A 1 111 ? 17.041 -10.054 -0.290 1.00 91.00 111 GLU A O 1
ATOM 924 N N . LEU A 1 112 ? 15.086 -10.962 -0.978 1.00 95.12 112 LEU A N 1
ATOM 925 C CA . LEU A 1 112 ? 14.237 -10.493 0.112 1.00 95.12 112 LEU A CA 1
ATOM 926 C C . LEU A 1 112 ? 14.003 -11.552 1.190 1.00 95.12 112 LEU A C 1
ATOM 928 O O . LEU A 1 112 ? 13.354 -11.228 2.185 1.00 95.12 112 LEU A O 1
ATOM 932 N N . VAL A 1 113 ? 14.518 -12.777 1.050 1.00 95.25 113 VAL A N 1
ATOM 933 C CA . VAL A 1 113 ? 14.274 -13.881 1.989 1.00 95.25 113 VAL A CA 1
ATOM 934 C C . VAL A 1 113 ? 15.581 -14.377 2.600 1.00 95.25 113 VAL A C 1
ATOM 936 O O . VAL A 1 113 ? 16.564 -14.647 1.925 1.00 95.25 113 VAL A O 1
ATOM 939 N N . GLU A 1 114 ? 15.593 -14.537 3.919 1.00 93.50 114 GLU A N 1
ATOM 940 C CA . GLU A 1 114 ? 16.696 -15.155 4.649 1.00 93.50 114 GLU A CA 1
ATOM 941 C C . GLU A 1 114 ? 16.131 -16.130 5.680 1.00 93.50 114 GLU A C 1
ATOM 943 O O . GLU A 1 114 ? 15.273 -15.769 6.488 1.00 93.50 114 GLU A O 1
ATOM 948 N N . LYS A 1 115 ? 16.605 -17.384 5.656 1.00 93.19 115 LYS A N 1
ATOM 949 C CA . LYS A 1 115 ? 16.187 -18.444 6.597 1.00 93.19 115 LYS A CA 1
ATOM 950 C C . LYS A 1 115 ? 14.656 -18.593 6.689 1.00 93.19 115 LYS A C 1
ATOM 952 O O . LYS A 1 115 ? 14.100 -18.745 7.775 1.00 93.19 115 LYS A O 1
ATOM 957 N N . GLY A 1 116 ? 13.977 -18.512 5.542 1.00 91.75 116 GLY A N 1
ATOM 958 C CA . GLY A 1 116 ? 12.520 -18.649 5.442 1.00 91.75 116 GLY A CA 1
ATOM 959 C C . GLY A 1 116 ? 11.719 -17.468 6.003 1.00 91.75 116 GLY A C 1
ATOM 960 O O . GLY A 1 116 ? 10.543 -17.616 6.328 1.00 91.75 116 GLY A O 1
ATOM 961 N N . LYS A 1 117 ? 12.340 -16.295 6.172 1.00 93.44 117 LYS A N 1
ATOM 962 C CA . LYS A 1 117 ? 11.674 -15.069 6.630 1.00 93.44 117 LYS A CA 1
ATOM 963 C C . LYS A 1 117 ? 12.027 -13.903 5.722 1.00 93.44 117 LYS A C 1
ATOM 965 O O . LYS A 1 117 ? 13.138 -13.833 5.203 1.00 93.44 117 LYS A O 1
ATOM 970 N N . LEU A 1 118 ? 11.103 -12.955 5.576 1.00 95.62 118 LEU A N 1
ATOM 971 C CA . LEU A 1 118 ? 11.402 -11.715 4.868 1.00 95.62 118 LEU A CA 1
ATOM 972 C C . LEU A 1 118 ? 12.513 -10.940 5.595 1.00 95.62 118 LEU A C 1
ATOM 974 O O . LEU A 1 118 ? 12.476 -10.708 6.807 1.00 95.62 118 LEU A O 1
ATOM 978 N N . LYS A 1 119 ? 13.499 -10.492 4.823 1.00 95.25 119 LYS A N 1
ATOM 979 C CA . LYS A 1 119 ? 14.564 -9.582 5.247 1.00 95.25 119 LYS A CA 1
ATOM 980 C C . LYS A 1 119 ? 14.058 -8.159 5.453 1.00 95.25 119 LYS A C 1
ATOM 982 O O . LYS A 1 119 ? 14.804 -7.344 5.972 1.00 95.25 119 LYS A O 1
ATOM 987 N N . ILE A 1 120 ? 12.807 -7.873 5.121 1.00 95.69 120 ILE A N 1
ATOM 988 C CA . ILE A 1 120 ? 12.183 -6.564 5.290 1.00 95.69 120 ILE A CA 1
ATOM 989 C C . ILE A 1 120 ? 11.027 -6.638 6.279 1.00 95.69 120 ILE A C 1
ATOM 991 O O . ILE A 1 120 ? 10.506 -7.717 6.571 1.00 95.69 120 ILE A O 1
ATOM 995 N N . LYS A 1 121 ? 10.614 -5.477 6.775 1.00 96.50 121 LYS A N 1
ATOM 996 C CA . LYS A 1 121 ? 9.380 -5.338 7.539 1.00 96.50 121 LYS A CA 1
ATOM 997 C C . LYS A 1 121 ? 8.226 -5.025 6.593 1.00 96.50 121 LYS A C 1
ATOM 999 O O . LYS A 1 121 ? 8.398 -4.333 5.590 1.00 96.50 121 LYS A O 1
ATOM 1004 N N . LEU A 1 122 ? 7.071 -5.597 6.896 1.00 97.12 122 LEU A N 1
ATOM 1005 C CA . LEU A 1 122 ? 5.833 -5.377 6.169 1.00 97.12 122 LEU A CA 1
ATOM 1006 C C . LEU A 1 122 ? 4.780 -4.965 7.190 1.00 97.12 122 LEU A C 1
ATOM 1008 O O . LEU A 1 122 ? 4.675 -5.573 8.253 1.00 97.12 122 LEU A O 1
ATOM 1012 N N . HIS A 1 123 ? 4.012 -3.940 6.855 1.00 97.50 123 HIS A N 1
ATOM 1013 C CA . HIS A 1 123 ? 2.981 -3.364 7.698 1.00 97.50 123 HIS A CA 1
ATOM 1014 C C . HIS A 1 123 ? 1.727 -3.135 6.866 1.00 97.50 123 HIS A C 1
ATOM 1016 O O . HIS A 1 123 ? 1.793 -2.856 5.668 1.00 97.50 123 HIS A O 1
ATOM 1022 N N . SER A 1 124 ? 0.573 -3.227 7.514 1.00 97.44 124 SER A N 1
ATOM 1023 C CA . SER A 1 124 ? -0.695 -2.826 6.923 1.00 97.44 124 SER A CA 1
ATOM 1024 C C . SER A 1 124 ? -1.493 -2.057 7.955 1.00 97.44 124 SER A C 1
ATOM 1026 O O . SER A 1 124 ? -1.569 -2.474 9.112 1.00 97.44 124 SER A O 1
ATOM 1028 N N . ILE A 1 125 ? -2.092 -0.949 7.537 1.00 97.50 125 ILE A N 1
ATOM 1029 C CA . ILE A 1 125 ? -2.963 -0.151 8.390 1.00 97.50 125 ILE A CA 1
ATOM 1030 C C . ILE A 1 125 ? -4.266 0.205 7.683 1.00 97.50 125 ILE A C 1
ATOM 1032 O O . ILE A 1 125 ? -4.315 0.311 6.456 1.00 97.50 125 ILE A O 1
ATOM 1036 N N . ILE A 1 126 ? -5.303 0.424 8.483 1.00 97.56 126 ILE A N 1
ATOM 1037 C CA . ILE A 1 126 ? -6.519 1.125 8.086 1.00 97.56 126 ILE A CA 1
ATOM 1038 C C . ILE A 1 126 ? -6.535 2.445 8.837 1.00 97.56 126 ILE A C 1
ATOM 1040 O O . ILE A 1 126 ? -6.362 2.465 10.052 1.00 97.56 126 ILE A O 1
ATOM 1044 N N . THR A 1 127 ? -6.752 3.541 8.127 1.00 97.50 127 THR A N 1
ATOM 1045 C CA . THR A 1 127 ? -6.977 4.848 8.741 1.00 97.50 127 THR A CA 1
ATOM 1046 C C . THR A 1 127 ? -8.472 5.133 8.759 1.00 97.50 127 THR A C 1
ATOM 1048 O O . THR A 1 127 ? -9.131 5.043 7.723 1.00 97.50 127 THR A O 1
ATOM 1051 N N . MET A 1 128 ? -9.004 5.454 9.936 1.00 97.00 128 MET A N 1
ATOM 1052 C CA . MET A 1 128 ? -10.399 5.847 10.119 1.00 97.00 128 MET A CA 1
ATOM 1053 C C . MET A 1 1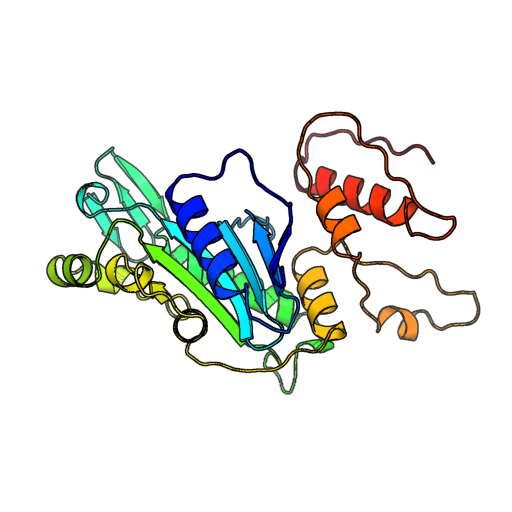28 ? -10.444 7.349 10.382 1.00 97.00 128 MET A C 1
ATOM 1055 O O . MET A 1 128 ? -10.118 7.797 11.477 1.00 97.00 128 MET A O 1
ATOM 1059 N N . THR A 1 129 ? -10.802 8.153 9.379 1.00 96.44 129 THR A N 1
ATOM 1060 C CA . THR A 1 129 ? -10.724 9.620 9.511 1.00 96.44 129 THR A CA 1
ATOM 1061 C C . THR A 1 129 ? -11.911 10.231 10.249 1.00 96.44 129 THR A C 1
ATOM 1063 O O . THR A 1 129 ? -11.812 11.372 10.688 1.00 96.44 129 THR A O 1
ATOM 1066 N N . GLU A 1 130 ? -13.011 9.488 10.404 1.00 97.00 130 GLU A N 1
ATOM 1067 C CA . GLU A 1 130 ? -14.250 9.966 11.039 1.00 97.00 130 GLU A CA 1
ATOM 1068 C C . GLU A 1 130 ? -14.708 9.133 12.248 1.00 97.00 130 GLU A C 1
ATOM 1070 O O . GLU A 1 130 ? -15.745 9.437 12.823 1.00 97.00 130 GLU A O 1
ATOM 1075 N N . LEU A 1 131 ? -13.917 8.144 12.681 1.00 97.00 131 LEU A N 1
ATOM 1076 C CA . LEU A 1 131 ? -14.201 7.309 13.852 1.00 97.00 131 LEU A CA 1
ATOM 1077 C C . LEU A 1 131 ? -13.040 7.391 14.845 1.00 97.00 131 LEU A C 1
ATOM 1079 O O . LEU A 1 131 ? -11.886 7.140 14.483 1.00 97.00 131 LEU A O 1
ATOM 1083 N N . THR A 1 132 ? -13.343 7.736 16.092 1.00 97.31 132 THR A N 1
ATOM 1084 C CA . THR A 1 132 ? -12.380 7.710 17.199 1.00 97.31 132 THR A CA 1
ATOM 1085 C C . THR A 1 132 ? -12.269 6.317 17.808 1.00 97.31 132 THR A C 1
ATOM 1087 O O . THR A 1 132 ? -13.175 5.484 17.706 1.00 97.31 132 THR A O 1
ATOM 1090 N N . LYS A 1 133 ? -11.155 6.057 18.496 1.00 96.44 133 LYS A N 1
ATOM 1091 C CA . LYS A 1 133 ? -10.956 4.783 19.194 1.00 96.44 133 LYS A CA 1
ATOM 1092 C C . LYS A 1 133 ? -11.995 4.553 20.293 1.00 96.44 133 LYS A C 1
ATOM 1094 O O . LYS A 1 133 ? -12.475 3.434 20.459 1.00 96.44 133 LYS A O 1
ATOM 1099 N N . GLN A 1 134 ? -12.344 5.604 21.035 1.00 97.44 134 GLN A N 1
ATOM 1100 C CA . GLN A 1 134 ? -13.325 5.531 22.118 1.00 97.44 134 GLN A CA 1
ATOM 1101 C C . GLN A 1 134 ? -14.717 5.163 21.589 1.00 97.44 134 GLN A C 1
ATOM 1103 O O . GLN A 1 134 ? -15.321 4.223 22.098 1.00 97.44 134 GLN A O 1
ATOM 1108 N N . GLU A 1 135 ? -15.177 5.819 20.518 1.00 97.75 135 GLU A N 1
ATOM 1109 C CA . GLU A 1 135 ? -16.450 5.497 19.857 1.00 97.75 135 GLU A CA 1
ATOM 1110 C C . GLU A 1 135 ? -16.511 4.029 19.413 1.00 97.75 135 GLU A C 1
ATOM 1112 O O . GLU A 1 135 ? -17.525 3.359 19.615 1.00 97.75 135 GLU A O 1
ATOM 1117 N N . ALA A 1 136 ? -15.421 3.507 18.841 1.00 97.44 136 ALA A N 1
ATOM 1118 C CA . ALA A 1 136 ? -15.358 2.119 18.393 1.00 97.44 136 ALA A CA 1
ATOM 1119 C C . ALA A 1 136 ? -15.491 1.112 19.553 1.00 97.44 136 ALA A C 1
ATOM 1121 O O . ALA A 1 136 ? -16.180 0.099 19.410 1.00 97.44 136 ALA A O 1
ATOM 1122 N N . ILE A 1 137 ? -14.857 1.397 20.695 1.00 97.31 137 ILE A N 1
ATOM 1123 C CA . ILE A 1 137 ? -14.895 0.549 21.897 1.00 97.31 137 ILE A CA 1
ATOM 1124 C C . ILE A 1 137 ? -16.273 0.610 22.563 1.00 97.31 137 ILE A C 1
ATOM 1126 O O . ILE A 1 137 ? -16.855 -0.430 22.867 1.00 97.31 137 ILE A O 1
ATOM 1130 N N . GLU A 1 138 ? -16.824 1.810 22.765 1.00 97.62 138 GLU A N 1
ATOM 1131 C CA . GLU A 1 138 ? -18.130 2.001 23.415 1.00 97.62 138 GLU A CA 1
ATOM 1132 C C . GLU A 1 138 ? -19.263 1.312 22.642 1.00 97.62 138 GLU A C 1
ATOM 1134 O O . GLU A 1 138 ? -20.188 0.769 23.245 1.00 97.62 138 GLU A O 1
ATOM 1139 N N . ASN A 1 139 ? -19.148 1.246 21.312 1.00 96.56 139 ASN A N 1
ATOM 1140 C CA . ASN A 1 139 ? -20.098 0.548 20.443 1.00 96.56 139 ASN A CA 1
ATOM 1141 C C . ASN A 1 139 ? -19.717 -0.919 20.173 1.00 96.56 139 ASN A C 1
ATOM 1143 O O . ASN A 1 139 ? -20.396 -1.601 19.408 1.00 96.56 139 ASN A O 1
ATOM 1147 N N . SER A 1 140 ? -18.655 -1.435 20.805 1.00 96.12 140 SER A N 1
ATOM 1148 C CA . SER A 1 140 ? -18.183 -2.823 20.666 1.00 96.12 140 SER A CA 1
ATOM 1149 C C . SER A 1 140 ? -17.892 -3.255 19.220 1.00 96.12 140 SER A C 1
ATOM 1151 O O . SER A 1 140 ? -18.064 -4.433 18.875 1.00 96.12 140 SER A O 1
ATOM 1153 N N . ILE A 1 141 ? -17.471 -2.313 18.370 1.00 96.25 141 ILE A N 1
ATOM 1154 C CA . ILE A 1 141 ? -17.115 -2.570 16.967 1.00 96.25 141 ILE A CA 1
ATOM 1155 C C . ILE A 1 141 ? -15.604 -2.672 16.738 1.00 96.25 141 ILE A C 1
ATOM 1157 O O . ILE A 1 141 ? -15.178 -3.217 15.722 1.00 96.25 141 ILE A O 1
ATOM 1161 N N . ASP A 1 142 ? -14.796 -2.203 17.689 1.00 96.00 142 ASP A N 1
ATOM 1162 C CA . ASP A 1 142 ? -13.331 -2.247 17.667 1.00 96.00 142 ASP A CA 1
ATOM 1163 C C . ASP A 1 142 ? -12.784 -3.658 17.391 1.00 96.00 142 ASP A C 1
ATOM 1165 O O . ASP A 1 142 ? -11.903 -3.833 16.547 1.00 96.00 142 ASP A O 1
ATOM 1169 N N . LYS A 1 143 ? -13.380 -4.681 18.016 1.00 95.75 143 LYS A N 1
ATOM 1170 C CA . LYS A 1 143 ? -13.020 -6.095 17.825 1.00 95.75 143 LYS A CA 1
ATOM 1171 C C . LYS A 1 143 ? -13.144 -6.576 16.377 1.00 95.75 143 LYS A C 1
ATOM 1173 O O . LYS A 1 143 ? -12.427 -7.484 15.975 1.00 95.75 143 LYS A O 1
ATOM 1178 N N . PHE A 1 144 ? -14.037 -5.983 15.580 1.00 96.44 144 PHE A N 1
ATOM 1179 C CA . PHE A 1 144 ? -14.200 -6.350 14.170 1.00 96.44 144 PHE A CA 1
ATOM 1180 C C . PHE A 1 144 ? -13.160 -5.693 13.270 1.00 96.44 144 PHE A C 1
ATOM 1182 O O . PHE A 1 144 ? -13.062 -6.041 12.097 1.00 96.44 144 PHE A O 1
ATOM 1189 N N . PHE A 1 145 ? -12.376 -4.754 13.794 1.00 95.06 145 PHE A N 1
ATOM 1190 C CA . PHE A 1 145 ? -11.238 -4.201 13.079 1.00 95.06 145 PHE A CA 1
ATOM 1191 C C . PHE A 1 145 ? -9.896 -4.822 13.500 1.00 95.06 145 PHE A C 1
ATOM 1193 O O . PHE A 1 145 ? -8.873 -4.533 12.876 1.00 95.06 145 PHE A O 1
ATOM 1200 N N . ASP A 1 146 ? -9.883 -5.712 14.498 1.00 93.06 146 ASP A N 1
ATOM 1201 C CA . ASP A 1 146 ? -8.681 -6.424 14.942 1.00 93.06 146 ASP A CA 1
ATOM 1202 C C . ASP A 1 146 ? -8.333 -7.596 14.007 1.00 93.06 146 ASP A C 1
ATOM 1204 O O . ASP A 1 146 ? -8.613 -8.768 14.259 1.00 93.06 146 ASP A O 1
ATOM 1208 N N . HIS A 1 147 ? -7.729 -7.268 12.863 1.00 94.00 147 HIS A N 1
ATOM 1209 C CA . HIS A 1 147 ? -7.313 -8.236 11.849 1.00 94.00 147 HIS A CA 1
ATOM 1210 C C . HIS A 1 147 ? -5.794 -8.288 11.704 1.00 94.00 147 HIS A C 1
ATOM 1212 O O . HIS A 1 147 ? -5.258 -7.940 10.648 1.00 94.00 147 HIS A O 1
ATOM 1218 N N . TYR A 1 148 ? -5.087 -8.792 12.720 1.00 91.69 148 TYR A N 1
ATOM 1219 C CA . TYR A 1 148 ? -3.629 -8.943 12.656 1.00 91.69 148 TYR A CA 1
ATOM 1220 C C . TYR A 1 148 ? -3.167 -9.608 11.338 1.00 91.69 148 TYR A C 1
ATOM 1222 O O . TYR A 1 148 ? -3.737 -10.628 10.927 1.00 91.69 148 TYR A O 1
ATOM 1230 N N . PRO A 1 149 ? -2.131 -9.073 10.660 1.00 94.19 149 PRO A N 1
ATOM 1231 C CA . PRO A 1 149 ? -1.267 -7.951 11.064 1.00 94.19 149 PRO A CA 1
ATOM 1232 C C . PRO A 1 149 ? -1.744 -6.549 10.642 1.00 94.19 149 PRO A C 1
ATOM 1234 O O . PRO A 1 149 ? -0.976 -5.593 10.763 1.00 94.19 149 PRO A O 1
ATOM 1237 N N . ALA A 1 150 ? -2.971 -6.396 10.137 1.00 95.06 150 ALA A N 1
ATOM 1238 C CA . ALA A 1 150 ? -3.540 -5.079 9.878 1.00 95.06 150 ALA A CA 1
ATOM 1239 C C . ALA A 1 150 ? -3.912 -4.382 11.195 1.00 95.06 150 ALA A C 1
ATOM 1241 O O . ALA A 1 150 ? -4.518 -4.993 12.073 1.00 95.06 150 ALA A O 1
ATOM 1242 N N . ARG A 1 151 ? -3.542 -3.105 11.328 1.00 95.31 151 ARG A N 1
ATOM 1243 C CA . ARG A 1 151 ? -3.857 -2.273 12.501 1.00 95.31 151 ARG A CA 1
ATOM 1244 C C . ARG A 1 151 ? -4.737 -1.098 12.122 1.00 95.31 151 ARG A C 1
ATOM 1246 O O . ARG A 1 151 ? -4.600 -0.553 11.032 1.00 95.31 151 ARG A O 1
ATOM 1253 N N . VAL A 1 152 ? -5.576 -0.659 13.044 1.00 96.06 152 VAL A N 1
ATOM 1254 C CA . VAL A 1 152 ? -6.360 0.564 12.868 1.00 96.06 152 VAL A CA 1
ATOM 1255 C C . VAL A 1 152 ? -5.600 1.751 13.440 1.00 96.06 152 VAL A C 1
ATOM 1257 O O . VAL A 1 152 ? -4.983 1.632 14.495 1.00 96.06 152 VAL A O 1
ATOM 1260 N N . VAL A 1 153 ? -5.657 2.876 12.736 1.00 96.31 153 VAL A N 1
ATOM 1261 C CA . VAL A 1 153 ? -5.270 4.198 13.226 1.00 96.31 153 VAL A CA 1
ATOM 1262 C C . VAL A 1 153 ? -6.525 5.065 13.200 1.00 96.31 153 VAL A C 1
ATOM 1264 O O . VAL A 1 153 ? -7.054 5.363 12.124 1.00 96.31 153 VAL A O 1
ATOM 1267 N N . TYR A 1 154 ? -7.028 5.415 14.379 1.00 96.81 154 TYR A N 1
ATOM 1268 C CA . TYR A 1 154 ? -8.283 6.147 14.545 1.00 96.81 154 TYR A CA 1
ATOM 1269 C C . TYR A 1 154 ? -8.100 7.663 14.392 1.00 96.81 154 TYR A C 1
ATOM 1271 O O . TYR A 1 154 ? -6.982 8.185 14.389 1.00 96.81 154 TYR A O 1
ATOM 1279 N N . LYS A 1 155 ? -9.214 8.390 14.269 1.00 96.56 155 LYS A N 1
ATOM 1280 C CA . LYS A 1 155 ? -9.255 9.844 14.044 1.00 96.56 155 LYS A CA 1
ATOM 1281 C C . LYS A 1 155 ? -8.430 10.641 15.057 1.00 96.56 155 LYS A C 1
ATOM 1283 O O . LYS A 1 155 ? -7.717 11.576 14.688 1.00 96.56 155 LYS A O 1
ATOM 1288 N N . ASP A 1 156 ? -8.519 10.267 16.327 1.00 95.44 156 ASP A N 1
ATOM 1289 C CA . ASP A 1 156 ? -7.797 10.897 17.431 1.00 95.44 156 ASP A CA 1
ATOM 1290 C C . ASP A 1 156 ? -6.274 10.686 17.331 1.00 95.44 156 ASP A C 1
ATOM 1292 O O . ASP A 1 156 ? -5.505 11.609 17.601 1.00 95.44 156 ASP A O 1
ATOM 1296 N N . GLU A 1 157 ? -5.830 9.534 16.821 1.00 94.50 157 GLU A N 1
ATOM 1297 C CA . GLU A 1 157 ? -4.412 9.212 16.604 1.00 94.50 157 GLU A CA 1
ATOM 1298 C C . GLU A 1 157 ? -3.832 9.908 15.361 1.00 94.50 157 GLU A C 1
ATOM 1300 O O . GLU A 1 157 ? -2.671 10.318 15.349 1.00 94.50 157 GLU A O 1
ATOM 1305 N N . LEU A 1 158 ? -4.644 10.096 14.314 1.00 94.12 158 LEU A N 1
ATOM 1306 C CA . LEU A 1 158 ? -4.230 10.762 13.072 1.00 94.12 158 LEU A CA 1
ATOM 1307 C C . LEU A 1 158 ? -3.849 12.237 13.270 1.00 94.12 158 LEU A C 1
ATOM 1309 O O . LEU A 1 158 ? -3.048 12.775 12.501 1.00 94.12 158 LEU A O 1
ATOM 1313 N N . SER A 1 159 ? -4.407 12.895 14.288 1.00 85.25 159 SER A N 1
ATOM 1314 C CA . SER A 1 159 ? -4.137 14.312 14.572 1.00 85.25 159 SER A CA 1
ATOM 1315 C C . SER A 1 159 ? -2.692 14.555 15.021 1.00 85.25 159 SER A C 1
ATOM 1317 O O . SER A 1 159 ? -2.117 15.593 14.702 1.00 85.25 159 SER A O 1
ATOM 1319 N N . ASN A 1 160 ? -2.090 13.571 15.696 1.00 87.88 160 ASN A N 1
ATOM 1320 C CA . ASN A 1 160 ? -0.709 13.599 16.183 1.00 87.88 160 ASN A CA 1
ATOM 1321 C C . ASN A 1 160 ? 0.107 12.456 15.566 1.00 87.88 160 ASN A C 1
ATOM 1323 O O . ASN A 1 160 ? 0.876 11.781 16.246 1.00 87.88 160 ASN A O 1
ATOM 1327 N N . LEU A 1 161 ? -0.099 12.204 14.271 1.00 91.81 161 LEU A N 1
ATOM 1328 C CA . LEU A 1 161 ? 0.550 11.095 13.587 1.00 91.81 161 LEU A CA 1
ATOM 1329 C C . LEU A 1 161 ? 2.072 11.283 13.549 1.00 91.81 161 LEU A C 1
ATOM 1331 O O . LEU A 1 161 ? 2.558 12.365 13.207 1.00 91.81 161 LEU A O 1
ATOM 1335 N N . GLU A 1 162 ? 2.798 10.200 13.820 1.00 91.88 162 GLU A N 1
ATOM 1336 C CA . GLU A 1 162 ? 4.255 10.101 13.757 1.00 91.88 162 GLU A CA 1
ATOM 1337 C C . GLU A 1 162 ? 4.667 8.909 12.878 1.00 91.88 162 GLU A C 1
ATOM 1339 O O . GLU A 1 162 ? 3.916 7.948 12.707 1.00 91.88 162 GLU A O 1
ATOM 1344 N N . LEU A 1 163 ? 5.884 8.928 12.323 1.00 91.12 163 LEU A N 1
ATOM 1345 C CA . LEU A 1 163 ? 6.391 7.783 11.551 1.00 91.12 163 LEU A CA 1
ATOM 1346 C C . LEU A 1 163 ? 6.541 6.529 12.425 1.00 91.12 163 LEU A C 1
ATOM 1348 O O . LEU A 1 163 ? 6.178 5.434 12.010 1.00 91.12 163 LEU A O 1
ATOM 1352 N N . SER A 1 164 ? 7.032 6.688 13.650 1.00 88.12 164 SER A N 1
ATOM 1353 C CA . SER A 1 164 ? 7.131 5.643 14.680 1.00 88.12 164 SER A CA 1
ATOM 1354 C C . SER A 1 164 ? 5.844 4.816 14.808 1.00 88.12 164 SER A C 1
ATOM 1356 O O . SER A 1 164 ? 5.890 3.583 14.758 1.00 88.12 164 SER A O 1
ATOM 1358 N N . SER A 1 165 ? 4.686 5.476 14.908 1.00 87.88 165 SER A N 1
ATOM 1359 C CA . SER A 1 165 ? 3.391 4.814 15.108 1.00 87.88 165 SER A CA 1
ATOM 1360 C C . SER A 1 165 ? 2.877 4.087 13.857 1.00 87.88 165 SER A C 1
ATOM 1362 O O . SER A 1 165 ? 2.262 3.017 13.956 1.00 87.88 165 SER A O 1
ATOM 1364 N N . LEU A 1 166 ? 3.201 4.593 12.663 1.00 93.12 166 LEU A N 1
ATOM 1365 C CA . LEU A 1 166 ? 2.868 3.939 11.393 1.00 93.12 166 LEU A CA 1
ATOM 1366 C C . LEU A 1 166 ? 3.600 2.604 11.206 1.00 93.12 166 LEU A C 1
ATOM 1368 O O . LEU A 1 166 ? 3.028 1.679 10.628 1.00 93.12 166 LEU A O 1
ATOM 1372 N N . PHE A 1 167 ? 4.810 2.467 11.751 1.00 93.31 167 PHE A N 1
ATOM 1373 C CA . PHE A 1 167 ? 5.667 1.289 11.575 1.00 93.31 167 PHE A CA 1
ATOM 1374 C C . PHE A 1 167 ? 5.887 0.473 12.863 1.00 93.31 167 PHE A C 1
ATOM 1376 O O . PHE A 1 167 ? 6.734 -0.411 12.883 1.00 93.31 167 PHE A O 1
ATOM 1383 N N . ASN A 1 168 ? 5.136 0.714 13.946 1.00 86.62 168 ASN A N 1
ATOM 1384 C CA . ASN A 1 168 ? 5.332 0.046 15.250 1.00 86.62 168 ASN A CA 1
ATOM 1385 C C . ASN A 1 168 ? 6.760 0.169 15.815 1.00 86.62 168 ASN A C 1
ATOM 1387 O O . ASN A 1 168 ? 7.247 -0.756 16.463 1.00 86.62 168 ASN A O 1
ATOM 1391 N N . ASN A 1 169 ? 7.447 1.283 15.556 1.00 83.75 169 ASN A N 1
ATOM 1392 C CA . ASN A 1 169 ? 8.865 1.474 15.889 1.00 83.75 169 ASN A CA 1
ATOM 1393 C C . ASN A 1 169 ? 9.819 0.434 15.267 1.00 83.75 169 ASN A C 1
ATOM 1395 O O . ASN A 1 169 ? 10.978 0.348 15.675 1.00 83.75 169 ASN A O 1
ATOM 1399 N N . ASP A 1 170 ? 9.369 -0.350 14.282 1.00 84.19 170 ASP A N 1
ATOM 1400 C CA . ASP A 1 170 ? 10.237 -1.291 13.588 1.00 84.19 170 ASP A CA 1
ATOM 1401 C C . ASP A 1 170 ? 11.196 -0.533 12.667 1.00 84.19 170 ASP A C 1
ATOM 1403 O O . ASP A 1 170 ? 10.790 0.187 11.754 1.00 84.19 170 ASP A O 1
ATOM 1407 N N . ILE A 1 171 ? 12.491 -0.754 12.881 1.00 89.12 171 ILE A N 1
ATOM 1408 C CA . ILE A 1 171 ? 13.546 -0.291 11.986 1.00 89.12 171 ILE A CA 1
ATOM 1409 C C . ILE A 1 171 ? 14.250 -1.520 11.426 1.00 89.12 171 ILE A C 1
ATOM 1411 O O . ILE A 1 171 ? 14.740 -2.380 12.162 1.00 89.12 171 ILE A O 1
ATOM 1415 N N . LYS A 1 172 ? 14.300 -1.603 10.101 1.00 92.50 172 LYS A N 1
ATOM 1416 C CA . LYS A 1 172 ? 15.100 -2.570 9.365 1.00 92.50 172 LYS A CA 1
ATOM 1417 C C . LYS A 1 172 ? 15.546 -1.942 8.054 1.00 92.50 172 LYS A C 1
ATOM 1419 O O . LYS A 1 172 ? 14.746 -1.802 7.137 1.00 92.50 172 LYS A O 1
ATOM 1424 N N . VAL A 1 173 ? 16.825 -1.579 8.000 1.00 93.38 173 VAL A N 1
ATOM 1425 C CA . VAL A 1 173 ? 17.443 -0.934 6.839 1.00 93.38 173 VAL A CA 1
ATOM 1426 C C . VAL A 1 173 ? 17.418 -1.864 5.627 1.00 93.38 173 VAL A C 1
ATOM 1428 O O . VAL A 1 173 ? 17.733 -3.050 5.732 1.00 93.38 173 VAL A O 1
ATOM 1431 N N . ILE A 1 174 ? 17.056 -1.298 4.482 1.00 94.00 174 ILE A N 1
ATOM 1432 C CA . ILE A 1 174 ? 16.929 -1.949 3.184 1.00 94.00 174 ILE A CA 1
ATOM 1433 C C . ILE A 1 174 ? 17.825 -1.199 2.203 1.00 94.00 174 ILE A C 1
ATOM 1435 O O . ILE A 1 174 ? 17.766 0.027 2.106 1.00 94.00 174 ILE A O 1
ATOM 1439 N N . ASP A 1 175 ? 18.667 -1.935 1.481 1.00 92.94 175 ASP A N 1
ATOM 1440 C CA . ASP A 1 175 ? 19.521 -1.353 0.449 1.00 92.94 175 ASP A CA 1
ATOM 1441 C C . ASP A 1 175 ? 18.749 -1.062 -0.852 1.00 92.94 175 ASP A C 1
ATOM 1443 O O . ASP A 1 175 ? 17.605 -1.480 -1.051 1.00 92.94 175 ASP A O 1
ATOM 1447 N N . SER A 1 176 ? 19.381 -0.328 -1.769 1.00 91.56 176 SER A N 1
ATOM 1448 C CA . SER A 1 176 ? 18.764 0.048 -3.044 1.00 91.56 176 SER A CA 1
ATOM 1449 C C . SER A 1 176 ? 18.399 -1.151 -3.925 1.00 91.56 176 SER A C 1
ATOM 1451 O O . SER A 1 176 ? 17.380 -1.106 -4.610 1.00 91.56 176 SER A O 1
ATOM 1453 N N . SER A 1 177 ? 19.175 -2.238 -3.880 1.00 91.69 177 SER A N 1
ATOM 1454 C CA . SER A 1 177 ? 18.904 -3.450 -4.663 1.00 91.69 177 SER A CA 1
ATOM 1455 C C . SER A 1 177 ? 17.651 -4.161 -4.158 1.00 91.69 177 SER A C 1
ATOM 1457 O O . SER A 1 177 ? 16.826 -4.636 -4.941 1.00 91.69 177 SER A O 1
ATOM 1459 N N . MET A 1 178 ? 17.478 -4.221 -2.839 1.00 94.81 178 MET A N 1
ATOM 1460 C CA . MET A 1 178 ? 16.276 -4.748 -2.214 1.00 94.81 178 MET A CA 1
ATOM 1461 C C . MET A 1 178 ? 15.071 -3.837 -2.482 1.00 94.81 178 MET A C 1
ATOM 1463 O O . MET A 1 178 ? 13.992 -4.355 -2.751 1.00 94.81 178 MET A O 1
ATOM 1467 N N . ILE A 1 179 ? 15.234 -2.507 -2.492 1.00 95.50 179 ILE A N 1
ATOM 1468 C CA . ILE A 1 179 ? 14.167 -1.573 -2.899 1.00 95.50 179 ILE A CA 1
ATOM 1469 C C . ILE A 1 179 ? 13.716 -1.855 -4.335 1.00 95.50 179 ILE A C 1
ATOM 1471 O O . ILE A 1 179 ? 12.516 -1.994 -4.573 1.00 95.50 179 ILE A O 1
ATOM 1475 N N . ASP A 1 180 ? 14.642 -1.991 -5.283 1.00 94.25 180 ASP A N 1
ATOM 1476 C CA . ASP A 1 180 ? 14.297 -2.321 -6.670 1.00 94.25 180 ASP A CA 1
ATOM 1477 C C . ASP A 1 180 ? 13.615 -3.687 -6.777 1.00 94.25 180 ASP A C 1
ATOM 1479 O O . ASP A 1 180 ? 12.635 -3.833 -7.509 1.00 94.25 180 ASP A O 1
ATOM 1483 N N . THR A 1 181 ? 14.058 -4.659 -5.980 1.00 95.44 181 THR A N 1
ATOM 1484 C CA . THR A 1 181 ? 13.414 -5.975 -5.896 1.00 95.44 181 THR A CA 1
ATOM 1485 C C . THR A 1 181 ? 11.982 -5.875 -5.373 1.00 95.44 181 THR A C 1
ATOM 1487 O O . THR A 1 181 ? 11.081 -6.454 -5.975 1.00 95.44 181 THR A O 1
ATOM 1490 N N . ILE A 1 182 ? 11.730 -5.089 -4.317 1.00 96.69 182 ILE A N 1
ATOM 1491 C CA . ILE A 1 182 ? 10.374 -4.830 -3.802 1.00 96.69 182 ILE A CA 1
ATOM 1492 C C . ILE A 1 182 ? 9.516 -4.189 -4.895 1.00 96.69 182 ILE A C 1
ATOM 1494 O O . ILE A 1 182 ? 8.403 -4.643 -5.153 1.00 96.69 182 ILE A O 1
ATOM 1498 N N . ARG A 1 183 ? 10.023 -3.147 -5.564 1.00 95.75 183 ARG A N 1
ATOM 1499 C CA . ARG A 1 183 ? 9.269 -2.437 -6.606 1.00 95.75 183 ARG A CA 1
ATOM 1500 C C . ARG A 1 183 ? 8.927 -3.366 -7.775 1.00 95.75 183 ARG A C 1
ATOM 1502 O O . ARG A 1 183 ? 7.782 -3.367 -8.215 1.00 95.75 183 ARG A O 1
ATOM 1509 N N . VAL A 1 184 ? 9.864 -4.203 -8.227 1.00 94.38 184 VAL A N 1
ATOM 1510 C CA . VAL A 1 184 ? 9.636 -5.200 -9.291 1.00 94.38 184 VAL A CA 1
ATOM 1511 C C . VAL A 1 184 ? 8.677 -6.309 -8.854 1.00 94.38 184 VAL A C 1
ATOM 1513 O O . VAL A 1 184 ? 7.842 -6.729 -9.654 1.00 94.38 184 VAL A O 1
ATOM 1516 N N . ALA A 1 185 ? 8.745 -6.759 -7.599 1.00 94.50 185 ALA A N 1
ATOM 1517 C CA . ALA A 1 185 ? 7.823 -7.757 -7.057 1.00 94.50 185 ALA A CA 1
ATOM 1518 C C . ALA A 1 185 ? 6.366 -7.260 -7.078 1.00 94.50 185 ALA A C 1
ATOM 1520 O O . ALA A 1 185 ? 5.441 -8.019 -7.378 1.00 94.50 185 ALA A O 1
ATOM 1521 N N . ILE A 1 186 ? 6.159 -5.972 -6.782 1.00 94.00 186 ILE A N 1
ATOM 1522 C CA . ILE A 1 186 ? 4.834 -5.339 -6.790 1.00 94.00 186 ILE A CA 1
ATOM 1523 C C . ILE A 1 186 ? 4.398 -5.000 -8.225 1.00 94.00 186 ILE A C 1
ATOM 1525 O O . ILE A 1 186 ? 3.246 -5.241 -8.598 1.00 94.00 186 ILE A O 1
ATOM 1529 N N . PHE A 1 187 ? 5.317 -4.469 -9.035 1.00 92.75 187 PHE A N 1
ATOM 1530 C CA . PHE A 1 187 ? 5.075 -3.935 -10.376 1.00 92.75 187 PHE A CA 1
ATOM 1531 C C . PHE A 1 187 ? 6.010 -4.591 -11.401 1.00 92.75 187 PHE A C 1
ATOM 1533 O O . PHE A 1 187 ? 6.988 -3.983 -11.835 1.00 92.75 187 PHE A O 1
ATOM 1540 N N . PRO A 1 188 ? 5.734 -5.826 -11.849 1.00 90.06 188 PRO A N 1
ATOM 1541 C CA . PRO A 1 188 ? 6.640 -6.552 -12.742 1.00 90.06 188 PRO A CA 1
ATOM 1542 C C . PRO A 1 188 ? 6.894 -5.835 -14.078 1.00 90.06 188 PRO A C 1
ATOM 1544 O O . PRO A 1 188 ? 7.916 -6.074 -14.718 1.00 90.06 188 PRO A O 1
ATOM 1547 N N . GLU A 1 189 ? 6.001 -4.937 -14.505 1.00 88.44 189 GLU A N 1
ATOM 1548 C CA . GLU A 1 189 ? 6.160 -4.122 -15.713 1.00 88.44 189 GLU A CA 1
ATOM 1549 C C . GLU A 1 189 ? 7.355 -3.150 -15.684 1.00 88.44 189 GLU A C 1
ATOM 1551 O O . GLU A 1 189 ? 7.776 -2.688 -16.746 1.00 88.44 189 GLU A O 1
ATOM 1556 N N . ILE A 1 190 ? 7.913 -2.842 -14.507 1.00 91.12 190 ILE A N 1
ATOM 1557 C CA . ILE A 1 190 ? 9.066 -1.934 -14.376 1.00 91.12 190 ILE A CA 1
ATOM 1558 C C . ILE A 1 190 ? 10.409 -2.672 -14.410 1.00 91.12 190 ILE A C 1
ATOM 1560 O O . ILE A 1 190 ? 11.456 -2.032 -14.308 1.00 91.12 190 ILE A O 1
ATOM 1564 N N . LYS A 1 191 ? 10.404 -4.008 -14.507 1.00 90.75 191 LYS A N 1
ATOM 1565 C CA . LYS A 1 191 ? 11.634 -4.803 -14.559 1.00 90.75 191 LYS A CA 1
ATOM 1566 C C . LYS A 1 191 ? 12.412 -4.477 -15.835 1.00 90.75 191 LYS A C 1
ATOM 1568 O O . LYS A 1 191 ? 11.897 -4.630 -16.942 1.00 90.75 191 LYS A O 1
ATOM 1573 N N . ILE A 1 192 ? 13.675 -4.090 -15.685 1.00 85.25 192 ILE A N 1
ATOM 1574 C CA . ILE A 1 192 ? 14.603 -3.918 -16.802 1.00 85.25 192 ILE A CA 1
ATOM 1575 C C . ILE A 1 192 ? 15.197 -5.283 -17.147 1.00 85.25 192 ILE A C 1
ATOM 1577 O O . ILE A 1 192 ? 15.807 -5.947 -16.311 1.00 85.25 192 ILE A O 1
ATOM 1581 N N . ILE A 1 193 ? 15.030 -5.694 -18.403 1.00 76.00 193 ILE A N 1
ATOM 1582 C CA . ILE A 1 193 ? 15.649 -6.907 -18.940 1.00 76.00 193 ILE A CA 1
ATOM 1583 C C . ILE A 1 193 ? 16.927 -6.495 -19.667 1.00 76.00 193 ILE A C 1
ATOM 1585 O O . ILE A 1 193 ? 16.878 -5.904 -20.749 1.00 76.00 193 ILE A O 1
ATOM 1589 N N . HIS A 1 194 ? 18.079 -6.811 -19.082 1.00 68.12 194 HIS A N 1
ATOM 1590 C CA . HIS A 1 194 ? 19.364 -6.641 -19.749 1.00 68.12 194 HIS A CA 1
ATOM 1591 C C . HIS A 1 194 ? 19.565 -7.799 -20.730 1.00 68.12 194 HIS A C 1
ATOM 1593 O O . HIS A 1 194 ? 19.667 -8.954 -20.323 1.00 68.12 194 HIS A O 1
ATOM 1599 N N . ARG A 1 195 ? 19.626 -7.514 -22.037 1.00 58.44 195 ARG A N 1
ATOM 1600 C CA . ARG A 1 195 ? 20.083 -8.522 -23.002 1.00 58.44 195 ARG A CA 1
ATOM 1601 C C . ARG A 1 195 ? 21.564 -8.776 -22.747 1.00 58.44 195 ARG A C 1
ATOM 1603 O O . ARG A 1 195 ? 22.363 -7.845 -22.841 1.00 58.44 195 ARG A O 1
ATOM 1610 N N . ALA A 1 196 ? 21.910 -10.017 -22.420 1.00 53.47 196 ALA A N 1
ATOM 1611 C CA . ALA A 1 196 ? 23.297 -10.443 -22.351 1.00 53.47 196 ALA A CA 1
ATOM 1612 C C . ALA A 1 196 ? 23.996 -10.117 -23.676 1.00 53.47 196 ALA A C 1
ATOM 1614 O O . ALA A 1 196 ? 23.509 -10.474 -24.749 1.00 53.47 196 ALA A O 1
ATOM 1615 N N . SER A 1 197 ? 25.141 -9.437 -23.599 1.00 51.91 197 SER A N 1
ATOM 1616 C CA . SER A 1 197 ? 26.146 -9.557 -24.654 1.00 51.91 197 SER A CA 1
ATOM 1617 C C . SER A 1 197 ? 26.559 -11.030 -24.713 1.00 51.91 197 SER A C 1
ATOM 1619 O O . SER A 1 197 ? 26.609 -11.679 -23.668 1.00 51.91 197 SER A O 1
ATOM 1621 N N . ASN A 1 198 ? 26.832 -11.559 -25.906 1.00 52.34 198 ASN A N 1
ATOM 1622 C CA . ASN A 1 198 ? 26.966 -12.991 -26.231 1.00 52.34 198 ASN A CA 1
ATOM 1623 C C . ASN A 1 198 ? 27.962 -13.825 -25.378 1.00 52.34 198 ASN A C 1
ATOM 1625 O O . ASN A 1 198 ? 28.092 -15.019 -25.620 1.00 52.34 198 ASN A O 1
ATOM 1629 N N . ASN A 1 199 ? 28.641 -13.239 -24.385 1.00 51.59 199 ASN A N 1
ATOM 1630 C CA . ASN A 1 199 ? 29.647 -13.875 -23.530 1.00 51.59 199 ASN A CA 1
ATOM 1631 C C . ASN A 1 199 ? 29.291 -13.916 -22.030 1.00 51.59 199 ASN A C 1
ATOM 1633 O O . ASN A 1 199 ? 30.126 -14.328 -21.229 1.00 51.59 199 ASN A O 1
ATOM 1637 N N . THR A 1 200 ? 28.095 -13.491 -21.616 1.00 50.78 200 THR A N 1
ATOM 1638 C CA . THR A 1 200 ? 27.659 -13.594 -20.211 1.00 50.78 200 THR A CA 1
ATOM 1639 C C . THR A 1 200 ? 26.577 -14.661 -20.100 1.00 50.78 200 THR A C 1
ATOM 1641 O O . THR A 1 200 ? 25.591 -14.619 -20.836 1.00 50.78 200 THR A O 1
ATOM 1644 N N . SER A 1 201 ? 26.751 -15.635 -19.204 1.00 49.19 201 SER A N 1
ATOM 1645 C CA . SER A 1 201 ? 25.721 -16.648 -18.968 1.00 49.19 201 SER A CA 1
ATOM 1646 C C . SER A 1 201 ? 24.424 -15.953 -18.526 1.00 49.19 201 SER A C 1
ATOM 1648 O O . SER A 1 201 ? 24.436 -15.097 -17.638 1.00 49.19 201 SER A O 1
ATOM 1650 N N . LEU A 1 202 ? 23.295 -16.298 -19.159 1.00 50.78 202 LEU A N 1
ATOM 1651 C CA . LEU A 1 202 ? 21.965 -15.750 -18.830 1.00 50.78 202 LEU A CA 1
ATOM 1652 C C . LEU A 1 202 ? 21.681 -15.827 -17.315 1.00 50.78 202 LEU A C 1
ATOM 1654 O O . LEU A 1 202 ? 21.117 -14.905 -16.737 1.00 50.78 202 LEU A O 1
ATOM 1658 N N . SER A 1 203 ? 22.207 -16.863 -16.654 1.00 52.94 203 SER A N 1
ATOM 1659 C CA . SER A 1 203 ? 22.076 -17.119 -15.219 1.00 52.94 203 SER A CA 1
ATOM 1660 C C . SER A 1 203 ? 22.730 -16.100 -14.278 1.00 52.94 203 SER A C 1
ATOM 1662 O O . SER A 1 203 ? 22.375 -16.080 -13.102 1.00 52.94 203 SER A O 1
ATOM 1664 N N . GLU A 1 204 ? 23.702 -15.297 -14.722 1.00 46.38 204 GLU A N 1
ATOM 1665 C CA . GLU A 1 204 ? 24.346 -14.275 -13.872 1.00 46.38 204 GLU A CA 1
ATOM 1666 C C . GLU A 1 204 ? 23.726 -12.885 -14.051 1.00 46.38 204 GLU A C 1
ATOM 1668 O O . GLU A 1 204 ? 23.614 -12.133 -13.084 1.00 46.38 204 GLU A O 1
ATOM 1673 N N . LEU A 1 205 ? 23.257 -12.563 -15.259 1.00 48.78 205 LEU A N 1
ATOM 1674 C CA . LEU A 1 205 ? 22.526 -11.322 -15.543 1.00 48.78 205 LEU A CA 1
ATOM 1675 C C . LEU A 1 205 ? 21.092 -11.354 -15.003 1.00 48.78 20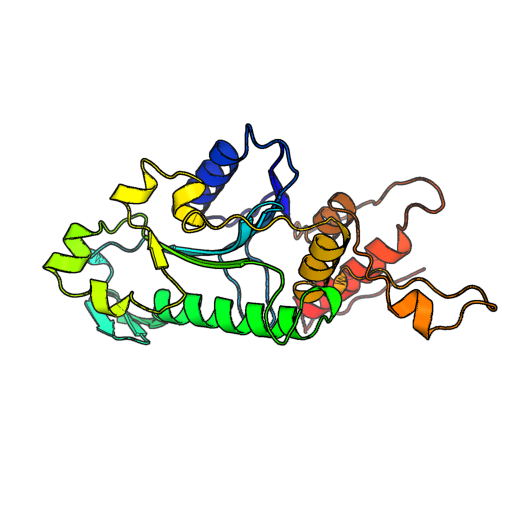5 LEU A C 1
ATOM 1677 O O . LEU A 1 205 ? 20.599 -10.325 -14.545 1.00 48.78 205 LEU A O 1
ATOM 1681 N N . ASP A 1 206 ? 20.453 -12.529 -14.979 1.00 51.66 206 ASP A N 1
ATOM 1682 C CA . ASP A 1 206 ? 19.119 -12.711 -14.392 1.00 51.66 206 ASP A CA 1
ATOM 1683 C C . ASP A 1 206 ? 19.095 -12.527 -12.864 1.00 51.66 206 ASP A C 1
ATOM 1685 O O . ASP A 1 206 ? 18.031 -12.271 -12.299 1.00 51.66 206 ASP A O 1
ATOM 1689 N N . LYS A 1 207 ? 20.257 -12.602 -12.194 1.00 56.03 207 LYS A N 1
ATOM 1690 C CA . LYS A 1 207 ? 20.378 -12.429 -10.735 1.00 56.03 207 LYS A CA 1
ATOM 1691 C C . LYS A 1 207 ? 20.358 -10.975 -10.275 1.00 56.03 207 LYS A C 1
ATOM 1693 O O . LYS A 1 207 ? 20.189 -10.729 -9.087 1.00 56.03 207 LYS A O 1
ATOM 1698 N N . LYS A 1 208 ? 20.555 -9.996 -11.166 1.00 67.12 208 LYS A N 1
ATOM 1699 C CA . LYS A 1 208 ? 20.515 -8.580 -10.778 1.00 67.12 208 LYS A CA 1
ATOM 1700 C C . LYS A 1 208 ? 19.207 -7.948 -11.226 1.00 67.12 208 LYS A C 1
ATOM 1702 O O . LYS A 1 208 ? 19.095 -7.420 -12.333 1.00 67.12 208 LYS A O 1
ATOM 1707 N N . ILE A 1 209 ? 18.217 -7.985 -10.338 1.00 80.62 209 ILE A N 1
ATOM 1708 C CA . ILE A 1 209 ? 16.959 -7.268 -10.541 1.00 80.62 209 ILE A CA 1
ATOM 1709 C C . ILE A 1 209 ? 17.268 -5.773 -10.641 1.00 80.62 209 ILE A C 1
ATOM 1711 O O . ILE A 1 209 ? 17.823 -5.176 -9.725 1.00 80.62 209 ILE A O 1
ATOM 1715 N N . SER A 1 210 ? 16.916 -5.190 -11.784 1.00 85.56 210 SER A N 1
ATOM 1716 C CA . SER A 1 210 ? 17.004 -3.754 -12.033 1.00 85.56 210 SER A CA 1
ATOM 1717 C C . SER A 1 210 ? 15.607 -3.240 -12.358 1.00 85.56 210 SER A C 1
ATOM 1719 O O . SER A 1 210 ? 14.873 -3.871 -13.126 1.00 85.56 210 SER A O 1
ATOM 1721 N N . ALA A 1 211 ? 15.230 -2.114 -11.764 1.00 89.88 211 ALA A N 1
ATOM 1722 C CA . ALA A 1 211 ? 13.954 -1.453 -11.999 1.00 89.88 211 ALA A CA 1
ATOM 1723 C C . ALA A 1 211 ? 14.162 -0.177 -12.819 1.00 89.88 211 ALA A C 1
ATOM 1725 O O . ALA A 1 211 ? 15.242 0.413 -12.809 1.00 89.88 211 ALA A O 1
ATOM 1726 N N . LEU A 1 212 ? 13.113 0.274 -13.503 1.00 90.06 212 LEU A N 1
ATOM 1727 C CA . LEU A 1 212 ? 13.085 1.626 -14.057 1.00 90.06 212 LEU A CA 1
ATOM 1728 C C . LEU A 1 212 ? 13.331 2.666 -12.961 1.00 90.06 212 LEU A C 1
ATOM 1730 O O . LEU A 1 212 ? 12.922 2.488 -11.806 1.00 90.06 212 LEU A O 1
ATOM 1734 N N . ASP A 1 213 ? 13.963 3.778 -13.328 1.00 91.06 213 ASP A N 1
ATOM 1735 C CA . ASP A 1 213 ? 14.072 4.906 -12.411 1.00 91.06 213 ASP A CA 1
ATOM 1736 C C . ASP A 1 213 ? 12.681 5.493 -12.105 1.00 91.06 213 ASP A C 1
ATOM 1738 O O . ASP A 1 213 ? 11.675 5.207 -12.766 1.00 91.06 213 ASP A O 1
ATOM 1742 N N . PHE A 1 214 ? 12.602 6.304 -11.055 1.00 87.75 214 PHE A N 1
ATOM 1743 C CA . PHE A 1 214 ? 11.318 6.805 -10.581 1.00 87.75 214 PHE A CA 1
ATOM 1744 C C . PHE A 1 214 ? 10.646 7.790 -11.548 1.00 87.75 214 PHE A C 1
ATOM 1746 O O . PHE A 1 214 ? 9.419 7.903 -11.523 1.00 87.75 214 PHE A O 1
ATOM 1753 N N . GLU A 1 215 ? 11.396 8.500 -12.398 1.00 89.12 215 GLU A N 1
ATOM 1754 C CA . GLU A 1 215 ? 10.804 9.410 -13.386 1.00 89.12 215 GLU A CA 1
ATOM 1755 C C . GLU A 1 215 ? 10.225 8.629 -14.567 1.00 89.12 215 GLU A C 1
ATOM 1757 O O . GLU A 1 215 ? 9.108 8.913 -15.010 1.00 89.12 215 GLU A O 1
ATOM 1762 N N . GLN A 1 216 ? 10.920 7.583 -15.020 1.00 89.00 216 GLN A N 1
ATOM 1763 C CA . GLN A 1 216 ? 10.395 6.630 -15.997 1.00 89.00 216 GLN A CA 1
ATOM 1764 C C . GLN A 1 216 ? 9.126 5.947 -15.476 1.00 89.00 216 GLN A C 1
ATOM 1766 O O . GLN A 1 216 ? 8.127 5.863 -16.193 1.00 89.00 216 GLN A O 1
ATOM 1771 N N . GLU A 1 217 ? 9.124 5.503 -14.218 1.00 91.25 217 GLU A N 1
ATOM 1772 C CA . GLU A 1 217 ? 7.952 4.865 -13.621 1.00 91.25 217 GLU A CA 1
ATOM 1773 C C . GLU A 1 217 ? 6.771 5.835 -13.463 1.00 91.25 217 GLU A C 1
ATOM 1775 O O . GLU A 1 217 ? 5.639 5.492 -13.818 1.00 91.25 217 GLU A O 1
ATOM 1780 N N . ARG A 1 218 ? 7.013 7.070 -13.001 1.00 90.50 218 ARG A N 1
ATOM 1781 C CA . ARG A 1 218 ? 5.986 8.128 -12.961 1.00 90.50 218 ARG A CA 1
ATOM 1782 C C . ARG A 1 218 ? 5.379 8.377 -14.327 1.00 90.50 218 ARG A C 1
ATOM 1784 O O . ARG A 1 218 ? 4.160 8.508 -14.434 1.00 90.50 218 ARG A O 1
ATOM 1791 N N . PHE A 1 219 ? 6.219 8.442 -15.356 1.00 87.88 219 PHE A N 1
ATOM 1792 C CA . PHE A 1 219 ? 5.763 8.584 -16.726 1.00 87.88 219 PHE A CA 1
ATOM 1793 C C . PHE A 1 219 ? 4.867 7.406 -17.123 1.00 87.88 219 PHE A C 1
ATOM 1795 O O . PHE A 1 219 ? 3.760 7.624 -17.604 1.00 87.88 219 PHE A O 1
ATOM 1802 N N . ILE A 1 220 ? 5.286 6.164 -16.875 1.00 88.81 220 ILE A N 1
ATOM 1803 C CA . ILE A 1 220 ? 4.516 4.960 -17.223 1.00 88.81 220 ILE A CA 1
ATOM 1804 C C . ILE A 1 220 ? 3.164 4.914 -16.512 1.00 88.81 220 ILE A C 1
ATOM 1806 O O . ILE A 1 220 ? 2.156 4.615 -17.150 1.00 88.81 220 ILE A O 1
ATOM 1810 N N . LYS A 1 221 ? 3.129 5.245 -15.219 1.00 87.75 221 LYS A N 1
ATOM 1811 C CA . LYS A 1 221 ? 1.916 5.186 -14.392 1.00 87.75 221 LYS A CA 1
ATOM 1812 C C . LYS A 1 221 ? 1.046 6.446 -14.494 1.00 87.75 221 LYS A C 1
ATOM 1814 O O . LYS A 1 221 ? -0.028 6.492 -13.903 1.00 87.75 221 LYS A O 1
ATOM 1819 N N . SER A 1 222 ? 1.458 7.452 -15.272 1.00 83.56 222 SER A N 1
ATOM 1820 C CA . SER A 1 222 ? 0.628 8.620 -15.586 1.00 83.56 222 SER A CA 1
ATOM 1821 C C . SER A 1 222 ? -0.550 8.231 -16.481 1.00 83.56 222 SER A C 1
ATOM 1823 O O . SER A 1 222 ? -0.357 7.807 -17.627 1.00 83.56 222 SER A O 1
ATOM 1825 N N . LEU A 1 223 ? -1.766 8.410 -15.960 1.00 69.38 223 LEU A N 1
ATOM 1826 C CA . LEU A 1 223 ? -3.024 8.054 -16.625 1.00 69.38 223 LEU A CA 1
ATOM 1827 C C . LEU A 1 223 ? -3.714 9.220 -17.346 1.00 69.38 223 LEU A C 1
ATOM 1829 O O . LEU A 1 223 ? -4.756 8.988 -17.951 1.00 69.38 223 LEU A O 1
ATOM 1833 N N . SER A 1 224 ? -3.175 10.450 -17.327 1.00 66.19 224 SER A N 1
ATOM 1834 C CA . SER A 1 224 ? -3.825 11.548 -18.063 1.00 66.19 224 SER A CA 1
ATOM 1835 C C . SER A 1 224 ? -3.973 11.184 -19.545 1.00 66.19 224 SER A C 1
ATOM 1837 O O . SER A 1 224 ? -3.016 10.749 -20.191 1.00 66.19 224 SER A O 1
ATOM 1839 N N . LEU A 1 225 ? -5.189 11.302 -20.069 1.00 67.06 225 LEU A N 1
ATOM 1840 C CA . LEU A 1 225 ? -5.476 11.073 -21.481 1.00 67.06 225 LEU A CA 1
ATOM 1841 C C . LEU A 1 225 ? -4.764 12.149 -22.309 1.00 67.06 225 LEU A C 1
ATOM 1843 O O . LEU A 1 225 ? -4.794 13.325 -21.952 1.00 67.06 225 LEU A O 1
ATOM 1847 N N . GLY A 1 226 ? -4.107 11.749 -23.397 1.00 73.94 226 GLY A N 1
ATOM 1848 C CA . GLY A 1 226 ? -3.422 12.676 -24.295 1.00 73.94 226 GLY A CA 1
ATOM 1849 C C . GLY A 1 226 ? -2.096 12.155 -24.837 1.00 73.94 226 GLY A C 1
ATOM 1850 O O . GLY A 1 226 ? -1.706 11.004 -24.628 1.00 73.94 226 GLY A O 1
ATOM 1851 N N . HIS A 1 227 ? -1.409 13.034 -25.561 1.00 79.62 227 HIS A N 1
ATOM 1852 C CA . HIS A 1 227 ? -0.110 12.750 -26.154 1.00 79.62 227 HIS A CA 1
ATOM 1853 C C . HIS A 1 227 ? 1.005 13.026 -25.152 1.00 79.62 227 HIS A C 1
ATOM 1855 O O . HIS A 1 227 ? 1.035 14.075 -24.511 1.00 79.62 227 HIS A O 1
ATOM 1861 N N . TYR A 1 228 ? 1.955 12.101 -25.068 1.00 80.94 228 TYR A N 1
ATOM 1862 C CA . TYR A 1 228 ? 3.159 12.284 -24.275 1.00 80.94 228 TYR A CA 1
ATOM 1863 C C . TYR A 1 228 ? 4.394 12.167 -25.148 1.00 80.94 228 TYR A C 1
ATOM 1865 O O . TYR A 1 228 ? 4.459 11.323 -26.040 1.00 80.94 228 TYR A O 1
ATOM 1873 N N . MET A 1 229 ? 5.400 12.970 -24.823 1.00 81.81 229 MET A N 1
ATOM 1874 C CA . MET A 1 229 ? 6.716 12.909 -25.436 1.00 81.81 229 MET A CA 1
ATOM 1875 C C . MET A 1 229 ? 7.739 12.528 -24.367 1.00 81.81 229 MET A C 1
ATOM 1877 O O . MET A 1 229 ? 7.865 13.220 -23.359 1.00 81.81 229 MET A O 1
ATOM 1881 N N . ILE A 1 230 ? 8.470 11.435 -24.590 1.00 82.31 230 ILE A N 1
ATOM 1882 C CA . ILE A 1 230 ? 9.632 11.079 -23.770 1.00 82.31 230 ILE A CA 1
ATOM 1883 C C . ILE A 1 230 ? 10.875 11.613 -24.473 1.00 82.31 230 ILE A C 1
ATOM 1885 O O . ILE A 1 230 ? 11.223 11.158 -25.563 1.00 82.31 230 ILE A O 1
ATOM 1889 N N . THR A 1 231 ? 11.564 12.555 -23.841 1.00 84.56 231 THR A N 1
ATOM 1890 C CA . THR A 1 231 ? 12.854 13.070 -24.309 1.00 84.56 231 THR A CA 1
ATOM 1891 C C . THR A 1 231 ? 13.995 12.467 -23.490 1.00 84.56 231 THR A C 1
ATOM 1893 O O . THR A 1 231 ? 13.806 12.004 -22.368 1.00 84.56 231 THR A O 1
ATOM 1896 N N . GLY A 1 232 ? 15.194 12.406 -24.069 1.00 82.62 232 GLY A N 1
ATOM 1897 C CA . GLY A 1 232 ? 16.380 11.906 -23.374 1.00 82.62 232 GLY A CA 1
ATOM 1898 C C . GLY A 1 232 ? 17.527 11.608 -24.329 1.00 82.62 232 GLY A C 1
ATOM 1899 O O . GLY A 1 232 ? 17.304 11.366 -25.520 1.00 82.62 232 GLY A O 1
ATOM 1900 N N . ILE A 1 233 ? 18.748 11.589 -23.803 1.00 87.12 233 ILE A N 1
ATOM 1901 C CA . ILE A 1 233 ? 19.962 11.286 -24.571 1.00 87.12 233 ILE A CA 1
ATOM 1902 C C . ILE A 1 233 ? 19.932 9.864 -25.170 1.00 87.12 233 ILE A C 1
ATOM 1904 O O . ILE A 1 233 ? 19.166 9.004 -24.712 1.00 87.12 233 ILE A O 1
ATOM 1908 N N . PRO A 1 234 ? 20.722 9.575 -26.219 1.00 85.38 234 PRO A N 1
ATOM 1909 C CA . PRO A 1 234 ? 20.923 8.203 -26.682 1.00 85.38 234 PRO A CA 1
ATOM 1910 C C . PRO A 1 234 ? 21.312 7.279 -25.517 1.00 85.38 234 PRO A C 1
ATOM 1912 O O . PRO A 1 234 ? 22.088 7.663 -24.650 1.00 85.38 234 PRO A O 1
ATOM 1915 N N . GLY A 1 235 ? 20.721 6.082 -25.462 1.00 80.75 235 GLY A N 1
ATOM 1916 C CA . GLY A 1 235 ? 20.962 5.124 -24.374 1.00 80.75 235 GLY A CA 1
ATOM 1917 C C . GLY A 1 235 ? 20.158 5.348 -23.084 1.00 80.75 235 GLY A C 1
ATOM 1918 O O . GLY A 1 235 ? 20.213 4.502 -22.202 1.00 80.75 235 GLY A O 1
ATOM 1919 N N . SER A 1 236 ? 19.334 6.398 -22.976 1.00 83.38 236 SER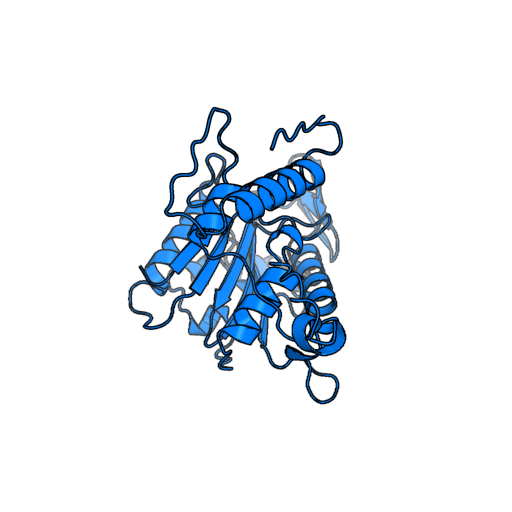 A N 1
ATOM 1920 C CA . SER A 1 236 ? 18.554 6.705 -21.757 1.00 83.38 236 SER A CA 1
ATOM 1921 C C . SER A 1 236 ? 17.373 5.758 -21.452 1.00 83.38 236 SER A C 1
ATOM 1923 O O . SER A 1 236 ? 16.497 6.106 -20.667 1.00 83.38 236 SER A O 1
ATOM 1925 N N . GLY A 1 237 ? 17.265 4.609 -22.127 1.00 84.50 237 GLY A N 1
ATOM 1926 C CA . GLY A 1 237 ? 16.210 3.620 -21.859 1.00 84.50 237 GLY A CA 1
ATOM 1927 C C . GLY A 1 237 ? 14.803 3.953 -22.384 1.00 84.50 237 GLY A C 1
ATOM 1928 O O . GLY A 1 237 ? 13.848 3.288 -21.995 1.00 84.50 237 GLY A O 1
ATOM 1929 N N . LYS A 1 238 ? 14.642 4.926 -23.297 1.00 89.06 238 LYS A N 1
ATOM 1930 C CA . LYS A 1 238 ? 13.323 5.347 -23.838 1.00 89.06 238 LYS A CA 1
ATOM 1931 C C . LYS A 1 238 ? 12.469 4.186 -24.357 1.00 89.06 238 LYS A C 1
ATOM 1933 O O . LYS A 1 238 ? 11.286 4.105 -24.044 1.00 89.06 238 LYS A O 1
ATOM 1938 N N . THR A 1 239 ? 13.072 3.280 -25.126 1.00 88.19 239 THR A N 1
ATOM 1939 C CA . THR A 1 239 ? 12.377 2.105 -25.668 1.00 88.19 239 THR A CA 1
ATOM 1940 C C . THR A 1 239 ? 11.860 1.200 -24.554 1.00 88.19 239 THR A C 1
ATOM 1942 O O . THR A 1 239 ? 10.719 0.756 -24.619 1.00 88.19 239 THR A O 1
ATOM 1945 N N . VAL A 1 240 ? 12.659 0.976 -23.505 1.00 88.06 240 VAL A N 1
ATOM 1946 C CA . VAL A 1 240 ? 12.242 0.177 -22.343 1.00 88.06 240 VAL A CA 1
ATOM 1947 C C . VAL A 1 240 ? 11.063 0.854 -21.647 1.00 88.06 240 VAL A C 1
ATOM 1949 O O . VAL A 1 240 ? 10.048 0.207 -21.423 1.00 88.06 240 VAL A O 1
ATOM 1952 N N . ALA A 1 241 ? 11.132 2.168 -21.412 1.00 87.69 241 ALA A N 1
ATOM 1953 C CA . ALA A 1 241 ? 10.037 2.914 -20.793 1.00 87.69 241 ALA A CA 1
ATOM 1954 C C . ALA A 1 241 ? 8.727 2.852 -21.609 1.00 87.69 241 ALA A C 1
ATOM 1956 O O . ALA A 1 241 ? 7.650 2.682 -21.036 1.00 87.69 241 ALA A O 1
ATOM 1957 N N . LEU A 1 242 ? 8.796 2.944 -22.945 1.00 88.69 242 LEU A N 1
ATOM 1958 C CA . LEU A 1 242 ? 7.623 2.818 -23.823 1.00 88.69 242 LEU A CA 1
ATOM 1959 C C . LEU A 1 242 ? 7.024 1.406 -23.802 1.00 88.69 242 LEU A C 1
ATOM 1961 O O . LEU A 1 242 ? 5.806 1.266 -23.689 1.00 88.69 242 LEU A O 1
ATOM 1965 N N . LEU A 1 243 ? 7.862 0.366 -23.867 1.00 89.38 243 LEU A N 1
ATOM 1966 C CA . LEU A 1 243 ? 7.414 -1.027 -23.767 1.00 89.38 243 LEU A CA 1
ATOM 1967 C C . LEU A 1 243 ? 6.776 -1.307 -22.399 1.00 89.38 243 LEU A C 1
ATOM 1969 O O . LEU A 1 243 ? 5.688 -1.876 -22.333 1.00 89.38 243 LEU A O 1
ATOM 1973 N N . SER A 1 244 ? 7.393 -0.840 -21.312 1.00 90.38 244 SER A N 1
ATOM 1974 C CA . SER A 1 244 ? 6.833 -0.933 -19.962 1.00 90.38 244 SER A CA 1
ATOM 1975 C C . SER A 1 244 ? 5.504 -0.188 -19.836 1.00 90.38 244 SER A C 1
ATOM 1977 O O . SER A 1 244 ? 4.581 -0.700 -19.203 1.00 90.38 244 SER A O 1
ATOM 1979 N N . ARG A 1 245 ? 5.343 0.970 -20.496 1.00 89.31 245 ARG A N 1
ATOM 1980 C CA . ARG A 1 245 ? 4.050 1.674 -20.559 1.00 89.31 245 ARG A CA 1
ATOM 1981 C C . ARG A 1 245 ? 2.989 0.854 -21.281 1.00 89.31 245 ARG A C 1
ATOM 1983 O O . ARG A 1 245 ? 1.873 0.744 -20.781 1.00 89.31 245 ARG A O 1
ATOM 1990 N N . ALA A 1 246 ? 3.325 0.256 -22.420 1.00 90.12 246 ALA A N 1
ATOM 1991 C CA . ALA A 1 246 ? 2.403 -0.612 -23.145 1.00 90.12 246 ALA A CA 1
ATOM 1992 C C . ALA A 1 246 ? 1.972 -1.820 -22.294 1.00 90.12 246 ALA A C 1
ATOM 1994 O O . ALA A 1 246 ? 0.780 -2.111 -22.204 1.00 90.12 246 ALA A O 1
ATOM 1995 N N . LEU A 1 247 ? 2.915 -2.470 -21.603 1.00 89.50 247 LEU A N 1
ATOM 1996 C CA . LEU A 1 247 ? 2.625 -3.572 -20.680 1.00 89.50 247 LEU A CA 1
ATOM 1997 C C . LEU A 1 247 ? 1.733 -3.128 -19.514 1.00 89.50 247 LEU A C 1
ATOM 1999 O O . LEU A 1 247 ? 0.768 -3.819 -19.186 1.00 89.50 247 LEU A O 1
ATOM 2003 N N . TYR A 1 248 ? 2.024 -1.975 -18.908 1.00 89.25 248 TYR A N 1
ATOM 2004 C CA . TYR A 1 248 ? 1.214 -1.397 -17.836 1.00 89.25 248 TYR A CA 1
ATOM 2005 C C . TYR A 1 248 ? -0.236 -1.164 -18.288 1.00 89.25 248 TYR A C 1
ATOM 2007 O O . TYR A 1 248 ? -1.172 -1.648 -17.646 1.00 89.25 248 TYR A O 1
ATOM 2015 N N . LEU A 1 249 ? -0.428 -0.504 -19.435 1.00 88.94 249 LEU A N 1
ATOM 2016 C CA . LEU A 1 249 ? -1.754 -0.224 -19.992 1.00 88.94 249 LEU A CA 1
ATOM 2017 C C . LEU A 1 249 ? -2.507 -1.510 -20.362 1.00 88.94 249 LEU A C 1
ATOM 2019 O O . LEU A 1 249 ? -3.676 -1.635 -20.012 1.00 88.94 249 LEU A O 1
ATOM 2023 N N . ALA A 1 250 ? -1.838 -2.502 -20.961 1.00 89.12 250 ALA A N 1
ATOM 2024 C CA . ALA A 1 250 ? -2.436 -3.805 -21.283 1.00 89.12 250 ALA A CA 1
ATOM 2025 C C . ALA A 1 250 ? -2.892 -4.582 -20.032 1.00 89.12 250 ALA A C 1
ATOM 2027 O O . ALA A 1 250 ? -3.796 -5.423 -20.075 1.00 89.12 250 ALA A O 1
ATOM 2028 N N . ARG A 1 251 ? -2.240 -4.356 -18.884 1.00 84.50 251 ARG A N 1
ATOM 2029 C CA . ARG A 1 251 ? -2.646 -4.955 -17.604 1.00 84.50 251 ARG A CA 1
ATOM 2030 C C . ARG A 1 251 ? -3.843 -4.239 -16.996 1.00 84.50 251 ARG A C 1
ATOM 2032 O O . ARG A 1 251 ? -4.694 -4.913 -16.411 1.00 84.50 251 ARG A O 1
ATOM 2039 N N . LEU A 1 252 ? -3.892 -2.914 -17.115 1.00 84.44 252 LEU A N 1
ATOM 2040 C CA . LEU A 1 252 ? -4.966 -2.097 -16.563 1.00 84.44 252 LEU A CA 1
ATOM 2041 C C . LEU A 1 252 ? -6.257 -2.219 -17.383 1.00 84.44 252 LEU A C 1
ATOM 2043 O O . LEU A 1 252 ? -7.316 -2.423 -16.794 1.00 84.44 252 LEU A O 1
ATOM 2047 N N . HIS A 1 253 ? -6.139 -2.192 -18.711 1.00 87.44 253 HIS A N 1
ATOM 2048 C CA . HIS A 1 253 ? -7.243 -2.218 -19.667 1.00 87.44 253 HIS A CA 1
ATOM 2049 C C . HIS A 1 253 ? -7.123 -3.432 -20.591 1.00 87.44 253 HIS A C 1
ATOM 2051 O O . HIS A 1 253 ? -6.370 -3.436 -21.564 1.00 87.44 253 HIS A O 1
ATOM 2057 N N . LYS A 1 254 ? -7.852 -4.499 -20.253 1.00 86.62 254 LYS A N 1
ATOM 2058 C CA . LYS A 1 254 ? -7.778 -5.795 -20.954 1.00 86.62 254 LYS A CA 1
ATOM 2059 C C . LYS A 1 254 ? -8.384 -5.772 -22.356 1.00 86.62 254 LYS A C 1
ATOM 2061 O O . LYS A 1 254 ? -8.086 -6.644 -23.162 1.00 86.62 254 LYS A O 1
ATOM 2066 N N . ASP A 1 255 ? -9.229 -4.790 -22.615 1.00 92.06 255 ASP A N 1
ATOM 2067 C CA . ASP A 1 255 ? -9.977 -4.555 -23.843 1.00 92.06 255 ASP A CA 1
ATOM 2068 C C . ASP A 1 255 ? -9.254 -3.613 -24.821 1.00 92.06 255 ASP A C 1
ATOM 2070 O O . ASP A 1 255 ? -9.627 -3.525 -25.993 1.00 92.06 255 ASP A O 1
ATOM 2074 N N . TRP A 1 256 ? -8.200 -2.920 -24.377 1.00 92.62 256 TRP A N 1
ATOM 2075 C CA . TRP A 1 256 ? -7.478 -1.970 -25.220 1.00 92.62 256 TRP A CA 1
ATOM 2076 C C . TRP A 1 256 ? -6.593 -2.672 -26.251 1.00 92.62 256 TRP A C 1
ATOM 2078 O O . TRP A 1 256 ? -5.841 -3.598 -25.946 1.00 92.62 256 TRP A O 1
ATOM 2088 N N . LYS A 1 257 ? -6.619 -2.160 -27.485 1.00 92.25 257 LYS A N 1
ATOM 2089 C CA . LYS A 1 257 ? -5.691 -2.554 -28.551 1.00 92.25 257 LYS A CA 1
ATOM 2090 C C . LYS A 1 257 ? -4.502 -1.602 -28.547 1.00 92.25 257 LYS A C 1
ATOM 2092 O O . LYS A 1 257 ? -4.652 -0.426 -28.864 1.00 92.25 257 LYS A O 1
ATOM 2097 N N . ILE A 1 258 ? -3.328 -2.109 -28.187 1.00 91.94 258 ILE A N 1
ATOM 2098 C CA . ILE A 1 258 ? -2.107 -1.308 -28.068 1.00 91.94 258 ILE A CA 1
ATOM 2099 C C . ILE A 1 258 ? -1.190 -1.625 -29.248 1.00 91.94 258 ILE A C 1
ATOM 2101 O O . ILE A 1 258 ? -0.749 -2.761 -29.407 1.00 91.94 258 ILE A O 1
ATOM 2105 N N . LEU A 1 259 ? -0.908 -0.613 -30.069 1.00 92.31 259 LEU A N 1
ATOM 2106 C CA . LEU A 1 259 ? 0.038 -0.689 -31.180 1.00 92.31 259 LEU A CA 1
ATOM 2107 C C . LEU A 1 259 ? 1.367 -0.053 -30.764 1.00 92.31 259 LEU A C 1
ATOM 2109 O O . LEU A 1 259 ? 1.389 1.067 -30.256 1.00 92.31 259 LEU A O 1
ATOM 2113 N N . ILE A 1 260 ? 2.469 -0.757 -31.015 1.00 90.00 260 ILE A N 1
ATOM 2114 C CA . ILE A 1 260 ? 3.828 -0.251 -30.820 1.00 90.00 260 ILE A CA 1
ATOM 2115 C C . ILE A 1 260 ? 4.499 -0.219 -32.189 1.00 90.00 260 ILE A C 1
ATOM 2117 O O . ILE A 1 260 ? 4.572 -1.244 -32.862 1.00 90.00 260 ILE A O 1
ATOM 2121 N N . VAL A 1 261 ? 4.970 0.959 -32.591 1.00 85.69 261 VAL A N 1
ATOM 2122 C CA . VAL A 1 261 ? 5.732 1.161 -33.826 1.00 85.69 261 VAL A CA 1
ATOM 2123 C C . VAL A 1 261 ? 7.126 1.612 -33.409 1.00 85.69 261 VAL A C 1
ATOM 2125 O O . VAL A 1 261 ? 7.250 2.606 -32.691 1.00 85.69 261 VAL A O 1
ATOM 2128 N N . THR A 1 262 ? 8.147 0.841 -33.782 1.00 76.38 262 THR A N 1
ATOM 2129 C CA . THR A 1 262 ? 9.551 1.079 -33.412 1.00 76.38 262 THR A CA 1
ATOM 2130 C C . THR A 1 262 ? 10.417 1.217 -34.641 1.00 76.38 262 THR A C 1
ATOM 2132 O O . THR A 1 262 ? 10.201 0.393 -35.558 1.00 76.38 262 THR A O 1
#

pLDDT: mean 90.07, std 10.7, range [46.38, 98.5]

Foldseek 3Di:
DLEAEAQNDDPPQDPQLVLVVVLVVVQCPPPPHRKYWYAQADQPPATFRIWIADQWQGIETEHEDQDDPQQFPDAALFWTQGPVGDIDGDVLNSQLVVQVSLLVLLQVAVVQDDPRDGLHDYATEYEHQHYAPVNCVVVVNLVSNPNPPYYYQYNVNSVVDHPCVSRVVDTRGHDPQSVLSSVCSRQVLQWDDDDDDPPDDPVVSVNRTDGDDSVLSSVLSDPDDDDDDDDDDPPNCPVSSVSSSQVSCCSVDVPDDDDDDD